Protein AF-A0A1Q7BI39-F1 (afdb_monomer)

Sequence (285 aa):
MNTVPALLAVAFVDAHLGEVDRAREYATAAVEVAERAGVPFAVIEARTILGFAALSEGDAPGAHDHLAAALRHRRELGFHEPVWAHLAWSELDALVELGDLDPAEALARGLRERGQRFGHPYPLATAARGHALVLATRGDLGGARAELDRALTEHDRLGWPFERARTLLTLGVVLRRDKQKRAARETLHQALAIFEDLGARLWAAKVTAELARIGGWPAATGSLTVTERRVARLVADGHTNREVADLLFLSTKTVAAHLTSIYAKVGVRSRTELSRYLSPDDPDT

Foldseek 3Di:
DVVLVVLLVQLQL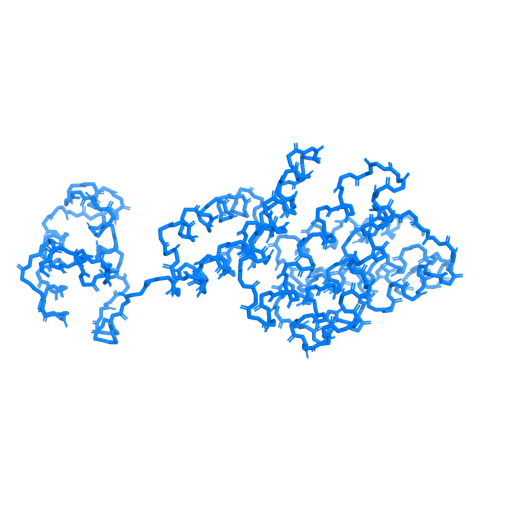CLQLLVLVSNLVSLVVSLVVCVVVVNLLSNLLSLLSQLSSCVLVVNLVRNLVSLVVSVVSCVVVVNLDCVRSVSSLCNLVSCLSVVVLVVSLVSLVSLCVSCVVVVQLSSQLSSLQSVLSSCVSVVNLVSSLVSLVRSLVSCVVVVPLLSNLVSLLSNLLSCLVVLVLVSSLVSLVSSLVSSVVSSRVSSNVSSVVSNPSSDDQDPLCVVPDPLLVLLLVCLLVPDDLVRSCVVVVHDSVVSVVSVVVNCVSRVHDDSVRSNCNGVVDDPPD

Radius of gyration: 22.43 Å; Cα contacts (8 Å, |Δi|>4): 396; chains: 1; bounding box: 48×40×66 Å

Nearest PDB structures (foldseek):
  7t7t-assembly2_B  TM=6.517E-01  e=3.481E-04  Citrus unshiu
  4jhr-assembly1_B  TM=5.404E-01  e=5.328E-04  Mus musculus
  4gyo-assembly2_A  TM=6.630E-01  e=4.475E-03  Bacillus subtilis subsp. subtilis str. 168
  8rsu-assembly1_A  TM=6.967E-01  e=1.048E-02  Bacillus phage phi3T
  3ro3-assembly1_A  TM=5.887E-01  e=2.911E-02  Mus musculus

Secondary structure (DSSP, 8-state):
-THHHHHHHHHHHHHHHT-HHHHHHHHHHHHHHHHHTT-HHHHHHHHHHHHHHHHHHT-HHHHHHHHHHHHHHHHHTT---SSTTGGGGGHHHHHHHHT-HHHHHHHHHHHHHHHHHHT-HHHHHHHHHHHHHHHHHTT-HHHHHHHHHHHHHHHTTTT-HHHHHHHHHHHHHHHHHTT-HHHHHHHHHHHHHHHHHTT-HHHHHHHHHHHHHHS---GGGGGS-HHHHHHHHHHHTT--HHHHHHHHT--HHHHHHHHHHHHHHHT--SHHHHHHHHS------

pLDDT: mean 89.93, std 12.2, range [34.5, 98.81]

Structure (mmCIF, N/CA/C/O backbone):
data_AF-A0A1Q7BI39-F1
#
_entry.id   AF-A0A1Q7BI39-F1
#
loop_
_atom_site.group_PDB
_atom_site.id
_atom_site.type_symbol
_atom_site.label_atom_id
_atom_site.label_alt_id
_atom_site.label_comp_id
_atom_site.label_asym_id
_atom_site.label_entity_id
_atom_site.label_seq_id
_atom_site.pdbx_PDB_ins_code
_atom_site.Cartn_x
_atom_site.Cartn_y
_atom_site.Cartn_z
_atom_site.occupancy
_atom_site.B_iso_or_equiv
_atom_site.auth_seq_id
_atom_site.auth_comp_id
_atom_site.auth_asym_id
_atom_site.auth_atom_id
_atom_site.pdbx_PDB_model_num
ATOM 1 N N . MET A 1 1 ? 21.974 -14.486 -21.131 1.00 56.53 1 MET A N 1
ATOM 2 C CA . MET A 1 1 ? 20.565 -14.130 -21.415 1.00 56.53 1 MET A CA 1
ATOM 3 C C . MET A 1 1 ? 19.585 -14.923 -20.540 1.00 56.53 1 MET A C 1
ATOM 5 O O . MET A 1 1 ? 18.722 -14.294 -19.949 1.00 56.53 1 MET A O 1
ATOM 9 N N . ASN A 1 2 ? 19.768 -16.241 -20.337 1.00 61.56 2 ASN A N 1
ATOM 10 C CA . ASN A 1 2 ? 18.886 -17.074 -19.484 1.00 61.56 2 ASN A CA 1
ATOM 11 C C . ASN A 1 2 ? 18.846 -16.719 -17.981 1.00 61.56 2 ASN A C 1
ATOM 13 O O . ASN A 1 2 ? 17.992 -17.230 -17.266 1.00 61.56 2 ASN A O 1
ATOM 17 N N . THR A 1 3 ? 19.740 -15.862 -17.486 1.00 86.06 3 THR A N 1
ATOM 18 C CA . THR A 1 3 ? 19.834 -15.523 -16.057 1.00 86.06 3 THR A CA 1
ATOM 19 C C . THR A 1 3 ? 18.862 -14.423 -15.622 1.00 86.06 3 THR A C 1
ATOM 21 O O . THR A 1 3 ? 18.419 -14.432 -14.482 1.00 86.06 3 THR A O 1
ATOM 24 N N . VAL A 1 4 ? 18.495 -13.492 -16.513 1.00 89.94 4 VAL A N 1
ATOM 25 C CA . VAL A 1 4 ? 17.669 -12.319 -16.153 1.00 89.94 4 VAL A CA 1
ATOM 26 C C . VAL A 1 4 ? 16.267 -12.708 -15.671 1.00 89.94 4 VAL A C 1
ATOM 28 O O . VAL A 1 4 ? 15.873 -12.222 -14.614 1.00 89.94 4 VAL A O 1
ATOM 31 N N . PRO A 1 5 ? 15.524 -13.610 -16.345 1.00 91.69 5 PRO A N 1
ATOM 32 C CA . PRO A 1 5 ? 14.212 -14.028 -15.851 1.00 91.69 5 PRO A CA 1
ATOM 33 C C . PRO A 1 5 ? 14.273 -14.685 -14.467 1.00 91.69 5 PRO A C 1
ATOM 35 O O . PRO A 1 5 ? 13.392 -14.457 -13.646 1.00 91.69 5 PRO A O 1
ATOM 38 N N . ALA A 1 6 ? 15.328 -15.459 -14.189 1.00 93.38 6 ALA A N 1
ATOM 39 C CA . ALA A 1 6 ? 15.519 -16.090 -12.885 1.00 93.38 6 ALA A CA 1
ATOM 40 C C . ALA A 1 6 ? 15.795 -15.049 -11.790 1.00 93.38 6 ALA A C 1
ATOM 42 O O . ALA A 1 6 ? 15.178 -15.108 -10.730 1.00 93.38 6 ALA A O 1
ATOM 43 N N . LEU A 1 7 ? 16.659 -14.065 -12.066 1.00 95.19 7 LEU A N 1
ATOM 44 C CA . LEU A 1 7 ? 16.930 -12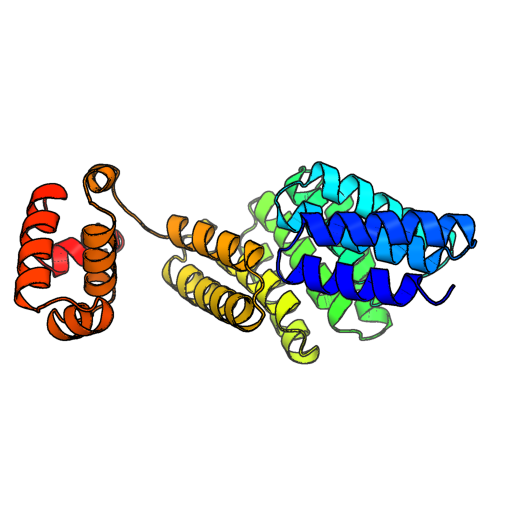.960 -11.141 1.00 95.19 7 LEU A CA 1
ATOM 45 C C . LEU A 1 7 ? 15.657 -12.164 -10.830 1.00 95.19 7 LEU A C 1
ATOM 47 O O . LEU A 1 7 ? 15.366 -11.915 -9.665 1.00 95.19 7 LEU A O 1
ATOM 51 N N . LEU A 1 8 ? 14.875 -11.817 -11.858 1.00 95.50 8 LEU A N 1
ATOM 52 C CA . LEU A 1 8 ? 13.618 -11.082 -11.696 1.00 95.50 8 LEU A CA 1
ATOM 53 C C . LEU A 1 8 ? 12.591 -11.870 -10.877 1.00 95.50 8 LEU A C 1
ATOM 55 O O . LEU A 1 8 ? 11.972 -11.302 -9.984 1.00 95.50 8 LEU A O 1
ATOM 59 N N . ALA A 1 9 ? 12.426 -13.168 -11.144 1.00 95.62 9 ALA A N 1
ATOM 60 C CA . ALA A 1 9 ? 11.480 -14.006 -10.412 1.00 95.62 9 ALA A CA 1
ATOM 61 C C . ALA A 1 9 ? 11.844 -14.122 -8.923 1.00 95.62 9 ALA A C 1
ATOM 63 O O . ALA A 1 9 ? 10.976 -13.963 -8.066 1.00 95.62 9 ALA A O 1
ATOM 64 N N . VAL A 1 10 ? 13.125 -14.354 -8.610 1.00 96.50 10 VAL A N 1
ATOM 65 C CA . VAL A 1 10 ? 13.603 -14.426 -7.221 1.00 96.50 10 VAL A CA 1
ATOM 66 C C . VAL A 1 10 ? 13.439 -13.075 -6.533 1.00 96.50 10 VAL A C 1
ATOM 68 O O . VAL A 1 10 ? 12.863 -13.017 -5.452 1.00 96.50 10 VAL A O 1
ATOM 71 N N . ALA A 1 11 ? 13.859 -11.985 -7.182 1.00 97.69 11 ALA A N 1
ATOM 72 C CA . ALA A 1 11 ? 13.737 -10.644 -6.624 1.00 97.69 11 ALA A CA 1
ATOM 73 C C . ALA A 1 11 ? 12.276 -10.253 -6.359 1.00 97.69 11 ALA A C 1
ATOM 75 O O . ALA A 1 11 ? 11.970 -9.662 -5.327 1.00 97.69 11 ALA A O 1
ATOM 76 N N . PHE A 1 12 ? 11.365 -10.613 -7.268 1.00 96.94 12 PHE A N 1
ATOM 77 C CA . PHE A 1 12 ? 9.934 -10.370 -7.117 1.00 96.94 12 PHE A CA 1
ATOM 78 C C . PHE A 1 12 ? 9.368 -11.082 -5.883 1.00 96.94 12 PHE A C 1
ATOM 80 O O . PHE A 1 12 ? 8.671 -10.458 -5.082 1.00 96.94 12 PHE A O 1
ATOM 87 N N . VAL A 1 13 ? 9.678 -12.371 -5.713 1.00 97.38 13 VAL A N 1
ATOM 88 C CA . VAL A 1 13 ? 9.215 -13.158 -4.560 1.00 97.38 13 VAL A CA 1
ATOM 89 C C . VAL A 1 13 ? 9.835 -12.637 -3.265 1.00 97.38 13 VAL A C 1
ATOM 91 O O . VAL A 1 13 ? 9.102 -12.369 -2.315 1.00 97.38 13 VAL A O 1
ATOM 94 N N . ASP A 1 14 ? 11.153 -12.421 -3.240 1.00 98.19 14 ASP A N 1
ATOM 95 C CA . ASP A 1 14 ? 11.870 -11.905 -2.070 1.00 98.19 14 ASP A CA 1
ATOM 96 C C . ASP A 1 14 ? 11.310 -10.532 -1.642 1.00 98.19 14 ASP A C 1
ATOM 98 O O . ASP A 1 14 ? 11.084 -10.307 -0.453 1.00 98.19 14 ASP A O 1
ATOM 102 N N . ALA A 1 15 ? 10.972 -9.645 -2.589 1.00 97.75 15 ALA A N 1
ATOM 103 C CA . ALA A 1 15 ? 10.370 -8.347 -2.279 1.00 97.75 15 ALA A CA 1
ATOM 104 C C . ALA A 1 15 ? 8.992 -8.477 -1.605 1.00 97.75 15 ALA A C 1
ATOM 106 O O . ALA A 1 15 ? 8.698 -7.742 -0.662 1.00 97.75 15 ALA A O 1
ATOM 107 N N . HIS A 1 16 ? 8.154 -9.423 -2.046 1.00 97.50 16 HIS A N 1
ATOM 108 C CA . HIS A 1 16 ? 6.837 -9.663 -1.441 1.00 97.50 16 HIS A CA 1
ATOM 109 C C . HIS A 1 16 ? 6.937 -10.336 -0.071 1.00 97.50 16 HIS A C 1
ATOM 111 O O . HIS A 1 16 ? 6.199 -9.961 0.838 1.00 97.50 16 HIS A O 1
ATOM 117 N N . LEU A 1 17 ? 7.868 -11.281 0.097 1.00 97.56 17 LEU A N 1
ATOM 118 C CA . LEU A 1 17 ? 8.142 -11.943 1.378 1.00 97.56 17 LEU A CA 1
ATOM 119 C C . LEU A 1 17 ? 8.838 -11.020 2.386 1.00 97.56 17 LEU A C 1
ATOM 121 O O . LEU A 1 17 ? 8.885 -11.327 3.573 1.00 97.56 17 LEU A O 1
ATOM 125 N N . GLY A 1 18 ? 9.347 -9.872 1.932 1.00 95.88 18 GLY A N 1
ATOM 126 C CA . GLY A 1 18 ? 10.036 -8.884 2.752 1.00 95.88 18 GLY A CA 1
ATOM 127 C C . GLY A 1 18 ? 11.535 -9.128 2.914 1.00 95.88 18 GLY A C 1
ATOM 128 O O . GLY A 1 18 ? 12.156 -8.443 3.721 1.00 95.88 18 GLY A O 1
ATOM 129 N N . GLU A 1 19 ? 12.131 -10.048 2.153 1.00 97.69 19 GLU A N 1
ATOM 130 C CA . GLU A 1 19 ? 13.579 -10.290 2.071 1.00 97.69 19 GLU A CA 1
ATOM 131 C C . GLU A 1 19 ? 14.277 -9.205 1.231 1.00 97.69 19 GLU A C 1
ATOM 133 O O . GLU A 1 19 ? 14.879 -9.473 0.191 1.00 97.69 19 GLU A O 1
ATOM 138 N N . VAL A 1 20 ? 14.156 -7.948 1.667 1.00 96.50 20 VAL A N 1
ATOM 139 C CA . VAL A 1 20 ? 14.457 -6.766 0.844 1.00 96.50 20 VAL A CA 1
ATOM 140 C C . VAL A 1 20 ? 15.925 -6.667 0.436 1.00 96.50 20 VAL A C 1
ATOM 142 O O . VAL A 1 20 ? 16.197 -6.307 -0.707 1.00 96.50 20 VAL A O 1
ATOM 145 N N . ASP A 1 21 ? 16.867 -7.064 1.294 1.00 97.38 21 ASP A N 1
ATOM 146 C CA . ASP A 1 21 ? 18.292 -7.087 0.936 1.00 97.38 21 ASP A CA 1
ATOM 147 C C . ASP A 1 21 ? 18.558 -8.014 -0.260 1.00 97.38 21 ASP A C 1
ATOM 149 O O . ASP A 1 21 ? 19.200 -7.615 -1.234 1.00 97.38 21 ASP A O 1
ATOM 153 N N . ARG A 1 22 ? 17.987 -9.226 -0.237 1.00 97.81 22 ARG A N 1
ATOM 154 C CA . ARG A 1 22 ? 18.100 -10.192 -1.340 1.00 97.81 22 ARG A CA 1
ATOM 155 C C . ARG A 1 22 ? 17.349 -9.724 -2.581 1.00 97.81 22 ARG A C 1
ATOM 157 O O . ARG A 1 22 ? 17.870 -9.826 -3.691 1.00 97.81 22 ARG A O 1
ATOM 164 N N . ALA A 1 23 ? 16.152 -9.161 -2.409 1.00 97.81 23 ALA A N 1
ATOM 165 C CA . ALA A 1 23 ? 15.397 -8.581 -3.514 1.00 97.81 23 ALA A CA 1
ATOM 166 C C . ALA A 1 23 ? 16.197 -7.476 -4.220 1.00 97.81 23 ALA A C 1
ATOM 168 O O . ALA A 1 23 ? 16.260 -7.442 -5.450 1.00 97.81 23 ALA A O 1
ATOM 169 N N . ARG A 1 24 ? 16.855 -6.607 -3.443 1.00 97.94 24 ARG A N 1
ATOM 170 C CA . ARG A 1 24 ? 17.696 -5.517 -3.941 1.00 97.94 24 ARG A CA 1
ATOM 171 C C . ARG A 1 24 ? 18.937 -6.039 -4.648 1.00 97.94 24 ARG A C 1
ATOM 173 O O . ARG A 1 24 ? 19.242 -5.554 -5.735 1.00 97.94 24 ARG A O 1
ATOM 180 N N . GLU A 1 25 ? 19.614 -7.033 -4.079 1.00 97.81 25 GLU A N 1
ATOM 181 C CA . GLU A 1 25 ? 20.764 -7.694 -4.701 1.00 97.81 25 GLU A CA 1
ATOM 182 C C . GLU A 1 25 ? 20.398 -8.248 -6.087 1.00 97.81 25 GLU A C 1
ATOM 184 O O . GLU A 1 25 ? 20.994 -7.865 -7.098 1.00 97.81 25 GLU A O 1
ATOM 189 N N . TYR A 1 26 ? 19.364 -9.091 -6.163 1.00 98.06 26 TYR A N 1
ATOM 190 C CA . TYR A 1 26 ? 18.988 -9.748 -7.414 1.00 98.06 26 TYR A CA 1
ATOM 191 C C . TYR A 1 26 ? 18.381 -8.792 -8.442 1.00 98.06 26 TYR A C 1
ATOM 193 O O . TYR A 1 26 ? 18.678 -8.923 -9.633 1.00 98.06 26 TYR A O 1
ATOM 201 N N . ALA A 1 27 ? 17.573 -7.815 -8.023 1.00 97.56 27 ALA A N 1
ATOM 202 C CA . ALA A 1 27 ? 17.034 -6.817 -8.942 1.00 97.56 27 ALA A CA 1
ATOM 203 C C . ALA A 1 27 ? 18.135 -5.886 -9.479 1.00 97.56 27 ALA A C 1
ATOM 205 O O . ALA A 1 27 ? 18.139 -5.584 -10.671 1.00 97.56 27 ALA A O 1
ATOM 206 N N . THR A 1 28 ? 19.117 -5.497 -8.658 1.00 97.69 28 THR A N 1
ATOM 207 C CA . THR A 1 28 ? 20.276 -4.707 -9.118 1.00 97.69 28 THR A CA 1
ATOM 208 C C . THR A 1 28 ? 21.096 -5.493 -10.139 1.00 97.69 28 THR A C 1
ATOM 210 O O . THR A 1 28 ? 21.363 -4.995 -11.233 1.00 97.69 28 THR A O 1
ATOM 213 N N . ALA A 1 29 ? 21.393 -6.765 -9.854 1.00 97.00 29 ALA A N 1
ATOM 214 C CA . ALA A 1 29 ? 22.057 -7.644 -10.814 1.00 97.00 29 ALA A CA 1
ATOM 215 C C . ALA A 1 29 ? 21.245 -7.801 -12.117 1.00 97.00 29 ALA A C 1
ATOM 217 O O . ALA A 1 29 ? 21.812 -7.829 -13.213 1.00 97.00 29 ALA A O 1
ATOM 218 N N . ALA A 1 30 ? 19.910 -7.871 -12.027 1.00 96.62 30 ALA A N 1
ATOM 219 C CA . ALA A 1 30 ? 19.038 -7.926 -13.197 1.00 96.62 30 ALA A CA 1
ATOM 220 C C . ALA A 1 30 ? 19.121 -6.645 -14.044 1.00 96.62 30 ALA A C 1
ATOM 222 O O . ALA A 1 30 ? 19.201 -6.764 -15.268 1.00 96.62 30 ALA A O 1
ATOM 223 N N . VAL A 1 31 ? 19.169 -5.454 -13.425 1.00 96.00 31 VAL A N 1
ATOM 224 C CA . VAL A 1 31 ? 19.395 -4.175 -14.128 1.00 96.00 31 VAL A CA 1
ATOM 225 C C . VAL A 1 31 ? 20.709 -4.226 -14.909 1.00 96.00 31 VAL A C 1
ATOM 227 O O . VAL A 1 31 ? 20.695 -4.047 -16.125 1.00 96.00 31 VAL A O 1
ATOM 230 N N . GLU A 1 32 ? 21.826 -4.556 -14.256 1.00 95.25 32 GLU A N 1
ATOM 231 C CA . GLU A 1 32 ? 23.156 -4.557 -14.886 1.00 95.25 32 GLU A CA 1
ATOM 232 C C . GLU A 1 32 ? 23.270 -5.532 -16.067 1.00 95.25 32 GLU A C 1
ATOM 234 O O . GLU A 1 32 ? 23.937 -5.263 -17.075 1.00 95.25 32 GLU A O 1
ATOM 239 N N . VAL A 1 33 ? 22.663 -6.716 -15.951 1.00 95.56 33 VAL A N 1
ATOM 240 C CA . VAL A 1 33 ? 22.665 -7.706 -17.036 1.00 95.56 33 VAL A CA 1
ATOM 241 C C . VAL A 1 33 ? 21.730 -7.270 -18.166 1.00 95.56 33 VAL A C 1
ATOM 243 O O . VAL A 1 33 ? 22.088 -7.425 -19.335 1.00 95.56 33 VAL A O 1
ATOM 246 N N . ALA A 1 34 ? 20.556 -6.721 -17.844 1.00 94.31 34 ALA A N 1
ATOM 247 C CA . ALA A 1 34 ? 19.580 -6.267 -18.829 1.00 94.31 34 ALA A CA 1
ATOM 248 C C . ALA A 1 34 ? 20.065 -5.046 -19.624 1.00 94.31 34 ALA A C 1
ATOM 250 O O . ALA A 1 34 ? 19.883 -5.017 -20.841 1.00 94.31 34 ALA A O 1
ATOM 251 N N . GLU A 1 35 ? 20.726 -4.084 -18.975 1.00 94.31 35 GLU A N 1
ATOM 252 C CA . GLU A 1 35 ? 21.316 -2.909 -19.630 1.00 94.31 35 GLU A CA 1
ATOM 253 C C . GLU A 1 35 ? 22.412 -3.324 -20.618 1.00 94.31 35 GLU A C 1
ATOM 255 O O . GLU A 1 35 ? 22.355 -2.953 -21.791 1.00 94.31 35 GLU A O 1
ATOM 260 N N . ARG A 1 36 ? 23.349 -4.190 -20.200 1.00 94.31 36 ARG A N 1
ATOM 261 C CA . ARG A 1 36 ? 24.396 -4.725 -21.094 1.00 94.31 36 ARG A CA 1
ATOM 262 C C . ARG A 1 36 ? 23.835 -5.522 -22.268 1.00 94.31 36 ARG A C 1
ATOM 264 O O . ARG A 1 36 ? 24.429 -5.531 -23.342 1.00 94.31 36 ARG A O 1
ATOM 271 N N . ALA A 1 37 ? 22.719 -6.214 -22.058 1.00 93.25 37 ALA A N 1
ATOM 272 C CA . ALA A 1 37 ? 22.063 -7.012 -23.085 1.00 93.25 37 ALA A CA 1
ATOM 273 C C . ALA A 1 37 ? 21.100 -6.203 -23.974 1.00 93.25 37 ALA A C 1
ATOM 275 O O . ALA A 1 37 ? 20.555 -6.769 -24.919 1.00 93.25 37 ALA A O 1
ATOM 276 N N . GLY A 1 38 ? 20.862 -4.918 -23.682 1.00 92.69 38 GLY A N 1
ATOM 277 C CA . GLY A 1 38 ? 19.907 -4.092 -24.422 1.00 92.69 38 GLY A CA 1
ATOM 278 C C . GLY A 1 38 ? 18.459 -4.576 -24.296 1.00 92.69 38 GLY A C 1
ATOM 279 O O . GLY A 1 38 ? 17.707 -4.511 -25.266 1.00 92.69 38 GLY A O 1
ATOM 280 N N . VAL A 1 39 ? 18.064 -5.090 -23.124 1.00 91.62 39 VAL A N 1
ATOM 281 C CA . VAL A 1 39 ? 16.712 -5.614 -22.854 1.00 91.62 39 VAL A CA 1
ATOM 282 C C . VAL A 1 39 ? 15.948 -4.627 -21.957 1.00 91.62 39 VAL A C 1
ATOM 284 O O . VAL A 1 39 ? 15.853 -4.836 -20.745 1.00 91.62 39 VAL A O 1
ATOM 287 N N . PRO A 1 40 ? 15.383 -3.538 -22.512 1.00 90.19 40 PRO A N 1
ATOM 288 C CA . PRO A 1 40 ? 14.820 -2.442 -21.717 1.00 90.19 40 PRO A CA 1
ATOM 289 C C . PRO A 1 40 ? 13.620 -2.866 -20.859 1.00 90.19 40 PRO A C 1
ATOM 291 O O . PRO A 1 40 ? 13.400 -2.321 -19.780 1.00 90.19 40 PRO A O 1
ATOM 294 N N . PHE A 1 41 ? 12.884 -3.887 -21.300 1.00 88.31 41 PHE A N 1
ATOM 295 C CA . PHE A 1 41 ? 11.806 -4.515 -20.538 1.00 88.31 41 PHE A CA 1
ATOM 296 C C . PHE A 1 41 ? 12.274 -4.985 -19.155 1.00 88.31 41 PHE A C 1
ATOM 298 O O . PHE A 1 41 ? 11.642 -4.694 -18.144 1.00 88.31 41 PHE A O 1
ATOM 305 N N . ALA A 1 42 ? 13.406 -5.688 -19.107 1.00 92.00 42 ALA A N 1
ATOM 306 C CA . ALA A 1 42 ? 13.906 -6.263 -17.868 1.00 92.00 42 ALA A CA 1
ATOM 307 C C . ALA A 1 42 ? 14.474 -5.191 -16.931 1.00 92.00 42 ALA A C 1
ATOM 309 O O . ALA A 1 42 ? 14.399 -5.349 -15.717 1.00 92.00 42 ALA A O 1
ATOM 310 N N . VAL A 1 43 ? 14.975 -4.080 -17.484 1.00 94.12 43 VAL A N 1
ATOM 311 C CA . VAL A 1 43 ? 15.389 -2.908 -16.699 1.00 94.12 43 VAL A CA 1
ATOM 312 C C . VAL A 1 43 ? 14.190 -2.276 -15.995 1.00 94.12 43 VAL A C 1
ATOM 314 O O . VAL A 1 43 ? 14.271 -1.969 -14.809 1.00 94.12 43 VAL A O 1
ATOM 317 N N . ILE A 1 44 ? 13.073 -2.097 -16.708 1.00 94.38 44 ILE A N 1
ATOM 318 C CA . ILE A 1 44 ? 11.835 -1.565 -16.124 1.00 94.38 44 ILE A CA 1
ATOM 319 C C . ILE A 1 44 ? 11.352 -2.495 -15.012 1.00 94.38 44 ILE A C 1
ATOM 321 O O . ILE A 1 44 ? 11.188 -2.030 -13.890 1.00 94.38 44 ILE A O 1
ATOM 325 N N . GLU A 1 45 ? 11.200 -3.794 -15.288 1.00 94.44 45 GLU A N 1
ATOM 326 C CA . GLU A 1 45 ? 10.724 -4.768 -14.296 1.00 94.44 45 GLU A CA 1
ATOM 327 C C . GLU A 1 45 ? 11.613 -4.765 -13.039 1.00 94.44 45 GLU A C 1
ATOM 329 O O . GLU A 1 45 ? 11.118 -4.595 -11.924 1.00 94.44 45 GLU A O 1
ATOM 334 N N . ALA A 1 46 ? 12.937 -4.836 -13.208 1.00 96.00 46 ALA A N 1
ATOM 335 C CA . ALA A 1 46 ? 13.881 -4.811 -12.093 1.00 96.00 46 ALA A CA 1
ATOM 336 C C . ALA A 1 46 ? 13.778 -3.521 -11.262 1.00 96.00 46 ALA A C 1
ATOM 338 O O . ALA A 1 46 ? 13.746 -3.579 -10.033 1.00 96.00 46 ALA A O 1
ATOM 339 N N . ARG A 1 47 ? 13.662 -2.354 -11.911 1.00 96.69 47 ARG A N 1
ATOM 340 C CA . ARG A 1 47 ? 13.461 -1.079 -11.205 1.00 96.69 47 ARG A CA 1
ATOM 341 C C . ARG A 1 47 ? 12.128 -1.035 -10.466 1.00 96.69 47 ARG A C 1
ATOM 343 O O . ARG A 1 47 ? 12.081 -0.515 -9.358 1.00 96.69 47 ARG A O 1
ATOM 350 N N . THR A 1 48 ? 11.059 -1.614 -11.012 1.00 97.50 48 THR A N 1
ATOM 351 C CA . THR A 1 48 ? 9.787 -1.679 -10.273 1.00 97.50 48 THR A CA 1
ATOM 352 C C . THR A 1 48 ? 9.871 -2.551 -9.026 1.00 97.50 48 THR A C 1
ATOM 354 O O . THR A 1 48 ? 9.291 -2.190 -8.005 1.00 97.50 48 THR A O 1
ATOM 357 N N . ILE A 1 49 ? 10.642 -3.643 -9.070 1.00 98.06 49 ILE A N 1
ATOM 358 C CA . ILE A 1 49 ? 10.899 -4.491 -7.901 1.00 98.06 49 ILE A CA 1
ATOM 359 C C . ILE A 1 49 ? 11.716 -3.724 -6.854 1.00 98.06 49 ILE A C 1
ATOM 361 O O . ILE A 1 49 ? 11.338 -3.728 -5.685 1.00 98.06 49 ILE A O 1
ATOM 365 N N . LEU A 1 50 ? 12.778 -3.016 -7.262 1.00 98.38 50 LEU A N 1
ATOM 366 C CA . LEU A 1 50 ? 13.579 -2.173 -6.360 1.00 98.38 50 LEU A CA 1
ATOM 367 C C . LEU A 1 50 ? 12.719 -1.116 -5.661 1.00 98.38 50 LEU A C 1
ATOM 369 O O . LEU A 1 50 ? 12.767 -0.983 -4.440 1.00 98.38 50 LEU A O 1
ATOM 373 N N . GLY A 1 51 ? 11.889 -0.409 -6.426 1.00 98.25 51 GLY A N 1
ATOM 374 C CA . GLY A 1 51 ? 11.021 0.624 -5.881 1.00 98.25 51 GLY A CA 1
ATOM 375 C C . GLY A 1 51 ? 9.927 0.084 -4.960 1.00 98.25 51 GLY A C 1
ATOM 376 O O . GLY A 1 51 ? 9.643 0.669 -3.917 1.00 98.25 51 GLY A O 1
ATOM 377 N N . PHE A 1 52 ? 9.346 -1.072 -5.286 1.00 98.25 52 PHE A N 1
ATOM 378 C CA . PHE A 1 52 ? 8.399 -1.749 -4.402 1.00 98.25 52 PHE A CA 1
ATOM 379 C C . PHE A 1 52 ? 9.056 -2.252 -3.107 1.00 98.25 52 PHE A C 1
ATOM 381 O O . PHE A 1 52 ? 8.444 -2.182 -2.038 1.00 98.25 52 PHE A O 1
ATOM 388 N N . ALA A 1 53 ? 10.299 -2.730 -3.179 1.00 98.12 53 ALA A N 1
ATOM 389 C CA . ALA A 1 53 ? 11.050 -3.156 -2.007 1.00 98.12 53 ALA A CA 1
ATOM 390 C C . ALA A 1 53 ? 11.360 -1.964 -1.080 1.00 98.12 53 ALA A C 1
ATOM 392 O O . ALA A 1 53 ? 11.068 -2.042 0.112 1.00 98.12 53 ALA A O 1
ATOM 393 N N . ALA A 1 54 ? 11.811 -0.831 -1.634 1.00 98.00 54 ALA A N 1
ATOM 394 C CA . ALA A 1 54 ? 12.006 0.417 -0.886 1.00 98.00 54 ALA A CA 1
ATOM 395 C C . ALA A 1 54 ? 10.704 0.898 -0.215 1.00 98.00 54 ALA A C 1
ATOM 397 O O . ALA A 1 54 ? 10.666 1.137 0.995 1.00 98.00 54 ALA A O 1
ATOM 398 N N . LEU A 1 55 ? 9.585 0.910 -0.953 1.00 97.31 55 LEU A N 1
ATOM 399 C CA . LEU A 1 55 ? 8.276 1.248 -0.385 1.00 97.31 55 LEU A CA 1
ATOM 400 C C . LEU A 1 55 ? 7.878 0.285 0.745 1.00 97.31 55 LEU A C 1
ATOM 402 O O . LEU A 1 55 ? 7.281 0.690 1.745 1.00 97.31 55 LEU A O 1
ATOM 406 N N . SER A 1 56 ? 8.192 -1.005 0.611 1.00 96.75 56 SER A N 1
ATOM 407 C CA . SER A 1 56 ? 7.892 -2.019 1.627 1.00 96.75 56 SER A CA 1
ATOM 408 C C . SER A 1 56 ? 8.635 -1.763 2.945 1.00 96.75 56 SER A C 1
ATOM 410 O O . SER A 1 56 ? 8.057 -2.016 4.002 1.00 96.75 56 SER A O 1
ATOM 412 N N . GLU A 1 57 ? 9.835 -1.179 2.902 1.00 95.31 57 GLU A N 1
ATOM 413 C CA . GLU A 1 57 ? 10.615 -0.753 4.079 1.00 95.31 57 GLU A CA 1
ATOM 414 C C . GLU A 1 57 ? 10.201 0.617 4.644 1.00 95.31 57 GLU A C 1
ATOM 416 O O . GLU A 1 57 ? 10.587 0.958 5.761 1.00 95.31 57 GLU A O 1
ATOM 421 N N . GLY A 1 58 ? 9.380 1.381 3.916 1.00 94.44 58 GLY A N 1
ATOM 422 C CA . GLY A 1 58 ? 9.014 2.755 4.281 1.00 94.44 58 GLY A CA 1
ATOM 423 C C . GLY A 1 58 ? 9.999 3.812 3.771 1.00 94.44 58 GLY A C 1
ATOM 424 O O . GLY A 1 58 ? 10.037 4.918 4.299 1.00 94.44 58 GLY A O 1
ATOM 425 N N . ASP A 1 59 ? 10.803 3.480 2.758 1.00 96.75 59 ASP A N 1
ATOM 426 C CA . ASP A 1 59 ? 11.670 4.421 2.050 1.00 96.75 59 ASP A CA 1
ATOM 427 C C . ASP A 1 59 ? 10.940 4.989 0.821 1.00 96.75 59 ASP A C 1
ATOM 429 O O . ASP A 1 59 ? 11.104 4.518 -0.307 1.00 96.75 59 ASP A O 1
ATOM 433 N N . ALA A 1 60 ? 10.078 5.985 1.048 1.00 96.75 60 ALA A N 1
ATOM 434 C CA . ALA A 1 60 ? 9.347 6.655 -0.028 1.00 96.75 60 ALA A CA 1
ATOM 435 C C . ALA A 1 60 ? 10.256 7.390 -1.039 1.00 96.75 60 ALA A C 1
ATOM 437 O O . ALA A 1 60 ? 9.987 7.269 -2.238 1.00 96.75 60 ALA A O 1
ATOM 438 N N . PRO A 1 61 ? 11.336 8.095 -0.630 1.00 97.88 61 PRO A N 1
ATOM 439 C CA . PRO A 1 61 ? 12.295 8.665 -1.577 1.00 97.88 61 PRO A CA 1
ATOM 440 C C . PRO A 1 61 ? 12.929 7.613 -2.497 1.00 97.88 61 PRO A C 1
ATOM 442 O O . PRO A 1 61 ? 12.871 7.758 -3.718 1.00 97.88 61 PRO A O 1
ATOM 445 N N . GLY A 1 62 ? 13.460 6.517 -1.939 1.00 97.38 62 GLY A N 1
ATOM 446 C CA . GLY A 1 62 ? 14.057 5.443 -2.738 1.00 97.38 62 GLY A CA 1
ATOM 447 C C . GLY A 1 62 ? 13.039 4.730 -3.633 1.00 97.38 62 GLY A C 1
ATOM 448 O O . GLY A 1 62 ? 13.346 4.363 -4.771 1.00 97.38 62 GLY A O 1
ATOM 449 N N . ALA A 1 63 ? 11.794 4.584 -3.164 1.00 98.19 63 ALA A N 1
ATOM 450 C CA . ALA A 1 63 ? 10.703 4.076 -3.987 1.00 98.19 63 ALA A CA 1
ATOM 451 C C . ALA A 1 63 ? 10.455 4.972 -5.209 1.00 98.19 63 ALA A C 1
ATOM 453 O O . ALA A 1 63 ? 10.429 4.470 -6.336 1.00 98.19 63 ALA A O 1
ATOM 454 N N . HIS A 1 64 ? 10.329 6.285 -4.996 1.00 98.12 64 HIS A N 1
ATOM 455 C CA . HIS A 1 64 ? 10.101 7.261 -6.060 1.00 98.12 64 HIS A CA 1
ATOM 456 C C . HIS A 1 64 ? 11.225 7.254 -7.103 1.00 98.12 64 HIS A C 1
ATOM 458 O O . HIS A 1 64 ? 10.949 7.172 -8.302 1.00 98.12 64 HIS A O 1
ATOM 464 N N . ASP A 1 65 ? 12.489 7.245 -6.671 1.00 97.62 65 ASP A N 1
ATOM 465 C CA . ASP A 1 65 ? 13.647 7.237 -7.574 1.00 97.62 65 ASP A CA 1
ATOM 466 C C . ASP A 1 65 ? 13.577 6.088 -8.593 1.00 97.62 65 ASP A C 1
ATOM 468 O O . ASP A 1 65 ? 13.756 6.277 -9.805 1.00 97.62 65 ASP A O 1
ATOM 472 N N . HIS A 1 66 ? 13.257 4.883 -8.118 1.00 97.88 66 HIS A N 1
ATOM 473 C CA . HIS A 1 66 ? 13.163 3.699 -8.962 1.00 97.88 66 HIS A CA 1
ATOM 474 C C . HIS A 1 66 ? 11.877 3.653 -9.802 1.00 97.88 66 HIS A C 1
ATOM 476 O O . HIS A 1 66 ? 11.933 3.351 -11.003 1.00 97.88 66 HIS A O 1
ATOM 482 N N . LEU A 1 67 ? 10.720 3.953 -9.206 1.00 97.56 67 LEU A N 1
ATOM 483 C CA . LEU A 1 67 ? 9.412 3.817 -9.855 1.00 97.56 67 LEU A CA 1
ATOM 484 C C . LEU A 1 67 ? 9.176 4.921 -10.889 1.00 97.56 67 LEU A C 1
ATOM 486 O O . LEU A 1 67 ? 8.748 4.625 -12.011 1.00 97.56 67 LEU A O 1
ATOM 490 N N . ALA A 1 68 ? 9.550 6.166 -10.589 1.00 96.00 68 ALA A N 1
ATOM 491 C CA . ALA A 1 68 ? 9.490 7.263 -11.549 1.00 96.00 68 ALA A CA 1
ATOM 492 C C . ALA A 1 68 ? 10.397 6.994 -12.759 1.00 96.00 68 ALA A C 1
ATOM 494 O O . ALA A 1 68 ? 9.998 7.233 -13.905 1.00 96.00 68 ALA A O 1
ATOM 495 N N . ALA A 1 69 ? 11.598 6.441 -12.542 1.00 94.50 69 ALA A N 1
ATOM 496 C CA . ALA A 1 69 ? 12.483 6.036 -13.631 1.00 94.50 69 ALA A CA 1
ATOM 497 C C . ALA A 1 69 ? 11.867 4.925 -14.499 1.00 94.50 69 ALA A C 1
ATOM 499 O O . ALA A 1 69 ? 11.891 5.036 -15.729 1.00 94.50 69 ALA A O 1
ATOM 500 N N . ALA A 1 70 ? 11.275 3.898 -13.881 1.00 94.25 70 ALA A N 1
ATOM 501 C CA . ALA A 1 70 ? 10.587 2.816 -14.584 1.00 94.25 70 ALA A CA 1
ATOM 502 C C . ALA A 1 70 ? 9.401 3.332 -15.424 1.00 94.25 70 ALA A C 1
ATOM 504 O O . ALA A 1 70 ? 9.279 2.999 -16.605 1.00 94.25 70 ALA A O 1
ATOM 505 N N . LEU A 1 71 ? 8.567 4.213 -14.859 1.00 93.06 71 LEU A N 1
ATOM 506 C CA . LEU A 1 71 ? 7.437 4.830 -15.560 1.00 93.06 71 LEU A CA 1
ATOM 507 C C . LEU A 1 71 ? 7.882 5.728 -16.723 1.00 93.06 71 LEU A C 1
ATOM 509 O O . LEU A 1 71 ? 7.235 5.727 -17.775 1.00 93.06 71 LEU A O 1
ATOM 513 N N . ARG A 1 72 ? 8.990 6.466 -16.565 1.00 92.69 72 ARG A N 1
ATOM 514 C CA . ARG A 1 72 ? 9.585 7.289 -17.631 1.00 92.69 72 ARG A CA 1
ATOM 515 C C . ARG A 1 72 ? 10.030 6.422 -18.810 1.00 92.69 72 ARG A C 1
ATOM 517 O O . ARG A 1 72 ? 9.609 6.682 -19.934 1.00 92.69 72 ARG A O 1
ATOM 524 N N . HIS A 1 73 ? 10.778 5.350 -18.535 1.00 90.38 73 HIS A N 1
ATOM 525 C CA . HIS A 1 73 ? 11.255 4.410 -19.558 1.00 90.38 73 HIS A CA 1
ATOM 526 C C . HIS A 1 73 ? 10.088 3.712 -20.267 1.00 90.38 73 HIS A C 1
ATOM 528 O O . HIS A 1 73 ? 10.064 3.606 -21.491 1.00 90.38 73 HIS A O 1
ATOM 534 N N . ARG A 1 74 ? 9.062 3.290 -19.516 1.00 90.25 74 ARG A N 1
ATOM 535 C CA . ARG A 1 74 ? 7.849 2.685 -20.085 1.00 90.25 74 ARG A CA 1
ATOM 536 C C . ARG A 1 74 ? 7.151 3.625 -21.073 1.00 90.25 74 ARG A C 1
ATOM 538 O O . ARG A 1 74 ? 6.712 3.186 -22.135 1.00 90.25 74 ARG A O 1
ATOM 545 N N . ARG A 1 75 ? 7.072 4.920 -20.740 1.00 88.88 75 ARG A N 1
ATOM 546 C CA . ARG A 1 75 ? 6.495 5.953 -21.612 1.00 88.88 75 ARG A CA 1
ATOM 547 C C . ARG A 1 75 ? 7.329 6.173 -22.874 1.00 88.88 75 ARG A C 1
ATOM 549 O O . ARG A 1 75 ? 6.747 6.277 -23.947 1.00 88.88 75 ARG A O 1
ATOM 556 N N . GLU A 1 76 ? 8.651 6.232 -22.752 1.00 90.12 76 GLU A N 1
ATOM 557 C CA . GLU A 1 76 ? 9.577 6.412 -23.884 1.00 90.12 76 GLU A CA 1
ATOM 558 C C . GLU A 1 76 ? 9.488 5.263 -24.897 1.00 90.12 76 GLU A C 1
ATOM 560 O O . GLU A 1 76 ? 9.570 5.492 -26.100 1.00 90.12 76 GLU A O 1
ATOM 565 N N . LEU A 1 77 ? 9.231 4.043 -24.423 1.00 87.94 77 LEU A N 1
ATOM 566 C CA . LEU A 1 77 ? 9.039 2.859 -25.266 1.00 87.94 77 LEU A CA 1
ATOM 567 C C . LEU A 1 77 ? 7.612 2.713 -25.827 1.00 87.94 77 LEU A C 1
ATOM 569 O O . LEU A 1 77 ? 7.334 1.751 -26.538 1.00 87.94 77 LEU A O 1
ATOM 573 N N . GLY A 1 78 ? 6.688 3.624 -25.501 1.00 85.12 78 GLY A N 1
ATOM 574 C CA . GLY A 1 78 ? 5.300 3.564 -25.973 1.00 85.12 78 GLY A CA 1
ATOM 575 C C . GLY A 1 78 ? 4.461 2.443 -25.347 1.00 85.12 78 GLY A C 1
ATOM 576 O O . GLY A 1 78 ? 3.411 2.081 -25.877 1.00 85.12 78 GLY A O 1
ATOM 577 N N . PHE A 1 79 ? 4.884 1.882 -24.210 1.00 78.50 79 PHE A N 1
ATOM 578 C CA . PHE A 1 79 ? 4.102 0.861 -23.518 1.00 78.50 79 PHE A CA 1
ATOM 579 C C . PHE A 1 79 ? 2.958 1.508 -22.736 1.00 78.50 79 PHE A C 1
ATOM 581 O O . PHE A 1 79 ? 3.157 2.269 -21.786 1.00 78.50 79 PHE A O 1
ATOM 588 N N . HIS A 1 80 ? 1.730 1.191 -23.139 1.00 72.50 80 HIS A N 1
ATOM 589 C CA . HIS A 1 80 ? 0.516 1.756 -22.548 1.00 72.50 80 HIS A CA 1
ATOM 590 C C . HIS A 1 80 ? -0.325 0.739 -21.775 1.00 72.50 80 HIS A C 1
ATOM 592 O O . HIS A 1 80 ? -1.210 1.162 -21.031 1.00 72.50 80 HIS A O 1
ATOM 598 N N . GLU A 1 81 ? -0.036 -0.556 -21.927 1.00 73.50 81 GLU A N 1
ATOM 599 C CA . GLU A 1 81 ? -0.684 -1.632 -21.176 1.00 73.50 81 GLU A CA 1
ATOM 600 C C . GLU A 1 81 ? -0.322 -1.483 -19.679 1.00 73.50 81 GLU A C 1
ATOM 602 O O . GLU A 1 81 ? 0.860 -1.322 -19.355 1.00 73.50 81 GLU A O 1
ATOM 607 N N . PRO A 1 82 ? -1.318 -1.382 -18.781 1.00 68.88 82 PRO A N 1
ATOM 608 C CA . PRO A 1 82 ? -1.088 -1.042 -17.378 1.00 68.88 82 PRO A CA 1
ATOM 609 C C . PRO A 1 82 ? -0.876 -2.235 -16.429 1.00 68.88 82 PRO A C 1
ATOM 611 O O . PRO A 1 82 ? -0.568 -2.009 -15.263 1.00 68.88 82 PRO A O 1
ATOM 614 N N . VAL A 1 83 ? -1.059 -3.476 -16.867 1.00 72.62 83 VAL A N 1
ATOM 615 C CA . VAL A 1 83 ? -0.858 -4.685 -16.046 1.00 72.62 83 VAL A CA 1
ATOM 616 C C . VAL A 1 83 ? 0.595 -5.147 -16.099 1.00 72.62 83 VAL A C 1
ATOM 618 O O . VAL A 1 83 ? 1.112 -5.730 -15.147 1.00 72.62 83 VAL A O 1
ATOM 621 N N . TRP A 1 84 ? 1.286 -4.851 -17.193 1.00 74.12 84 TRP A N 1
ATOM 622 C CA . TRP A 1 84 ? 2.709 -5.078 -17.284 1.00 74.12 84 TRP A CA 1
ATOM 623 C C . TRP A 1 84 ? 3.490 -4.163 -16.328 1.00 74.12 84 TRP A C 1
ATOM 625 O O . TRP A 1 84 ? 3.209 -2.965 -16.235 1.00 74.12 84 TRP A O 1
ATOM 635 N N . ALA A 1 85 ? 4.466 -4.741 -15.616 1.00 74.00 85 ALA A N 1
ATOM 636 C CA . ALA A 1 85 ? 5.225 -4.081 -14.557 1.00 74.00 85 ALA A CA 1
ATOM 637 C C . ALA A 1 85 ? 4.313 -3.417 -13.503 1.00 74.00 85 ALA A C 1
ATOM 639 O O . ALA A 1 85 ? 4.540 -2.282 -13.089 1.00 74.00 85 ALA A O 1
ATOM 640 N N . HIS A 1 86 ? 3.249 -4.116 -13.087 1.00 81.38 86 HIS A N 1
ATOM 641 C CA . HIS A 1 86 ? 2.202 -3.603 -12.194 1.00 81.38 86 HIS A CA 1
ATOM 642 C C . HIS A 1 86 ? 2.735 -2.937 -10.908 1.00 81.38 86 HIS A C 1
ATOM 644 O O . HIS A 1 86 ? 2.177 -1.949 -10.436 1.00 81.38 86 HIS A O 1
ATOM 650 N N . LEU A 1 87 ? 3.870 -3.397 -10.372 1.00 86.81 87 LEU A N 1
ATOM 651 C CA . LEU A 1 87 ? 4.505 -2.771 -9.210 1.00 86.81 87 LEU A CA 1
ATOM 652 C C . LEU A 1 87 ? 4.899 -1.301 -9.443 1.00 86.81 87 LEU A C 1
ATOM 654 O O . LEU A 1 87 ? 4.947 -0.549 -8.470 1.00 86.81 87 LEU A O 1
ATOM 658 N N . ALA A 1 88 ? 5.089 -0.866 -10.699 1.00 87.56 88 ALA A N 1
ATOM 659 C CA . ALA A 1 88 ? 5.355 0.525 -11.081 1.00 87.56 88 ALA A CA 1
ATOM 660 C C . ALA A 1 88 ? 4.329 1.509 -10.508 1.00 87.56 88 ALA A C 1
ATOM 662 O O . ALA A 1 88 ? 4.659 2.655 -10.216 1.00 87.56 88 ALA A O 1
ATOM 663 N N . TRP A 1 89 ? 3.077 1.079 -10.349 1.00 91.19 89 TRP A N 1
ATOM 664 C CA . TRP A 1 89 ? 1.998 1.942 -9.870 1.00 91.19 89 TRP A CA 1
ATOM 665 C C . TRP A 1 89 ? 2.013 2.154 -8.360 1.00 91.19 89 TRP A C 1
ATOM 667 O O . TRP A 1 89 ? 1.272 3.001 -7.868 1.00 91.19 89 TRP A O 1
ATOM 677 N N . SER A 1 90 ? 2.901 1.463 -7.639 1.00 94.50 90 SER A N 1
ATOM 678 C CA . SER A 1 90 ? 3.238 1.792 -6.250 1.00 94.50 90 SER A CA 1
ATOM 679 C C . SER A 1 90 ? 3.864 3.188 -6.118 1.00 94.50 90 SER A C 1
ATOM 681 O O . SER A 1 90 ? 3.960 3.709 -5.013 1.00 94.50 90 SER A O 1
ATOM 683 N N . GLU A 1 91 ? 4.219 3.824 -7.241 1.00 97.25 91 GLU A N 1
ATOM 684 C CA . GLU A 1 91 ? 4.567 5.243 -7.320 1.00 97.25 91 GLU A CA 1
ATOM 685 C C . GLU A 1 91 ? 3.468 6.137 -6.733 1.00 97.25 91 GLU A C 1
ATOM 687 O O . GLU A 1 91 ? 3.764 7.164 -6.136 1.00 97.25 91 GLU A O 1
ATOM 692 N N . LEU A 1 92 ? 2.194 5.747 -6.868 1.00 97.00 92 LEU A N 1
ATOM 693 C CA . LEU A 1 92 ? 1.076 6.475 -6.260 1.00 97.00 92 LEU A CA 1
ATOM 694 C C . LEU A 1 92 ? 1.243 6.588 -4.743 1.00 97.00 92 LEU A C 1
ATOM 696 O O . LEU A 1 92 ? 1.065 7.667 -4.184 1.00 97.00 92 LEU A O 1
ATOM 700 N N . ASP A 1 93 ? 1.585 5.477 -4.094 1.00 96.25 93 ASP A N 1
ATOM 701 C CA . ASP A 1 93 ? 1.815 5.412 -2.656 1.00 96.25 93 ASP A CA 1
ATOM 702 C C . ASP A 1 93 ? 3.027 6.282 -2.269 1.00 96.25 93 ASP A C 1
ATOM 704 O O . ASP A 1 93 ? 2.920 7.092 -1.349 1.00 96.25 93 ASP A O 1
ATOM 708 N N . ALA A 1 94 ? 4.136 6.179 -3.016 1.00 97.56 94 ALA A N 1
ATOM 709 C CA . ALA A 1 94 ? 5.358 6.950 -2.767 1.00 97.56 94 ALA A CA 1
ATOM 710 C C . ALA A 1 94 ? 5.136 8.466 -2.909 1.00 97.56 94 ALA A C 1
ATOM 712 O O . ALA A 1 94 ? 5.492 9.227 -2.012 1.00 97.56 94 ALA A O 1
ATOM 713 N N . LEU A 1 95 ? 4.484 8.912 -3.989 1.00 98.31 95 LEU A N 1
ATOM 714 C CA . LEU A 1 95 ? 4.170 10.327 -4.214 1.00 98.31 95 LEU A CA 1
ATOM 715 C C . LEU A 1 95 ? 3.280 10.896 -3.104 1.00 98.31 95 LEU A C 1
ATOM 717 O O . LEU A 1 95 ? 3.513 12.011 -2.641 1.00 98.31 95 LEU A O 1
ATOM 721 N N . VAL A 1 96 ? 2.273 10.144 -2.641 1.00 97.56 96 VAL A N 1
ATOM 722 C CA . VAL A 1 96 ? 1.430 10.611 -1.531 1.00 97.56 96 VAL A CA 1
ATOM 723 C C . VAL A 1 96 ? 2.219 10.695 -0.225 1.00 97.56 96 VAL A C 1
ATOM 725 O O . VAL A 1 96 ? 2.039 11.663 0.515 1.00 97.56 96 VAL A O 1
ATOM 728 N N . GLU A 1 97 ? 3.094 9.729 0.061 1.00 95.62 97 GLU A N 1
ATOM 729 C CA . GLU A 1 97 ? 3.943 9.744 1.259 1.00 95.62 97 GLU A CA 1
ATOM 730 C C . GLU A 1 97 ? 4.947 10.910 1.251 1.00 95.62 97 GLU A C 1
ATOM 732 O O . GLU A 1 97 ? 5.197 11.511 2.296 1.00 95.62 97 GLU A O 1
ATOM 737 N N . LEU A 1 98 ? 5.437 11.298 0.071 1.00 96.44 98 LEU A N 1
ATOM 738 C CA . LEU A 1 98 ? 6.284 12.480 -0.131 1.00 96.44 98 LEU A CA 1
ATOM 739 C C . LEU A 1 98 ? 5.512 13.812 -0.095 1.00 96.44 98 LEU A C 1
ATOM 741 O O . LEU A 1 98 ? 6.123 14.874 0.002 1.00 96.44 98 LEU A O 1
ATOM 745 N N . GLY A 1 99 ? 4.177 13.778 -0.139 1.00 96.31 99 GLY A N 1
ATOM 746 C CA . GLY A 1 99 ? 3.328 14.973 -0.188 1.00 96.31 99 GLY A CA 1
ATOM 747 C C . GLY A 1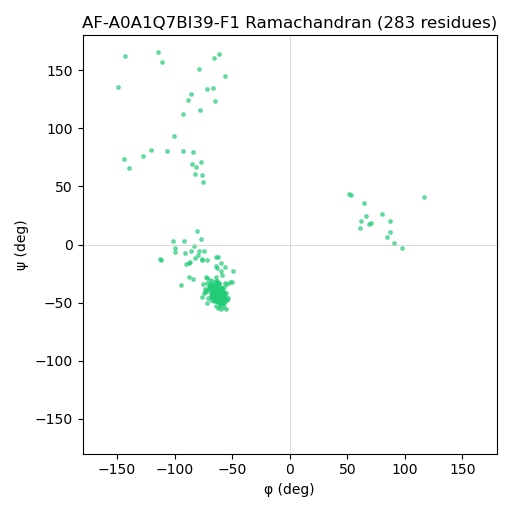 99 ? 3.108 15.545 -1.595 1.00 96.31 99 GLY A C 1
ATOM 748 O O . GLY A 1 99 ? 2.438 16.570 -1.737 1.00 96.31 99 GLY A O 1
ATOM 749 N N . ASP A 1 100 ? 3.581 14.865 -2.638 1.00 97.44 100 ASP A N 1
ATOM 750 C CA . ASP A 1 100 ? 3.434 15.245 -4.046 1.00 97.44 100 ASP A CA 1
ATOM 751 C C . ASP A 1 100 ? 2.059 14.825 -4.598 1.00 97.44 100 ASP A C 1
ATOM 753 O O . ASP A 1 100 ? 1.907 13.962 -5.470 1.00 97.44 100 ASP A O 1
ATOM 757 N N . LEU A 1 101 ? 1.010 15.459 -4.067 1.00 97.75 101 LEU A N 1
ATOM 758 C CA . LEU A 1 101 ? -0.378 15.053 -4.307 1.00 97.75 101 LEU A CA 1
ATOM 759 C C . LEU A 1 101 ? -0.860 15.291 -5.743 1.00 97.75 101 LEU A C 1
ATOM 761 O O . LEU A 1 101 ? -1.669 14.514 -6.249 1.00 97.75 101 LEU A O 1
ATOM 765 N N . ASP A 1 102 ? -0.396 16.350 -6.409 1.00 97.56 102 ASP A N 1
ATOM 766 C CA . ASP A 1 102 ? -0.838 16.669 -7.773 1.00 97.56 102 ASP A CA 1
ATOM 767 C C . ASP A 1 102 ? -0.295 15.668 -8.812 1.00 97.56 102 ASP A C 1
ATOM 769 O O . ASP A 1 102 ? -1.089 15.164 -9.618 1.00 97.56 102 ASP A O 1
ATOM 773 N N . PRO A 1 103 ? 1.003 15.293 -8.786 1.00 97.25 103 PRO A N 1
ATOM 774 C CA . PRO A 1 103 ? 1.507 14.161 -9.560 1.00 97.25 103 PRO A CA 1
ATOM 775 C C . PRO A 1 103 ? 0.778 12.843 -9.266 1.00 97.25 103 PRO A C 1
ATOM 777 O O . PRO A 1 103 ? 0.406 12.141 -10.211 1.00 97.25 103 PRO A O 1
ATOM 780 N N . ALA A 1 104 ? 0.519 12.525 -7.991 1.00 97.31 104 ALA A N 1
ATOM 781 C CA . ALA A 1 104 ? -0.201 11.306 -7.610 1.00 97.31 104 ALA A CA 1
ATOM 782 C C . ALA A 1 104 ? -1.617 11.273 -8.209 1.00 97.31 104 ALA A C 1
ATOM 784 O O . ALA A 1 104 ? -2.033 10.285 -8.817 1.00 97.31 104 ALA A O 1
ATOM 785 N N . GLU A 1 105 ? -2.342 12.387 -8.117 1.00 97.25 105 GLU A N 1
ATOM 786 C CA . GLU A 1 105 ? -3.689 12.529 -8.664 1.00 97.25 105 GLU A CA 1
ATOM 787 C C . GLU A 1 105 ? -3.706 12.407 -10.198 1.00 97.25 105 GLU A C 1
ATOM 789 O O . GLU A 1 105 ? -4.573 11.741 -10.775 1.00 97.25 105 GLU A O 1
ATOM 794 N N . ALA A 1 106 ? -2.732 13.012 -10.884 1.00 96.44 106 ALA A N 1
ATOM 795 C CA . ALA A 1 106 ? -2.594 12.885 -12.333 1.00 96.44 106 ALA A CA 1
ATOM 796 C C . ALA A 1 106 ? -2.310 11.435 -12.759 1.00 96.44 106 ALA A C 1
ATOM 798 O O . ALA A 1 106 ? -2.890 10.949 -13.738 1.00 96.44 106 ALA A O 1
ATOM 799 N N . LEU A 1 107 ? -1.459 10.729 -12.009 1.00 95.06 107 LEU A N 1
ATOM 800 C CA . LEU A 1 107 ? -1.138 9.326 -12.251 1.00 95.06 107 LEU A CA 1
ATOM 801 C C . LEU A 1 107 ? -2.367 8.427 -12.042 1.00 95.06 107 LEU A C 1
ATOM 803 O O . LEU A 1 107 ? -2.675 7.608 -12.913 1.00 95.06 107 LEU A O 1
ATOM 807 N N . ALA A 1 108 ? -3.117 8.634 -10.954 1.00 96.12 108 ALA A N 1
ATOM 808 C CA . ALA A 1 108 ? -4.345 7.897 -10.655 1.00 96.12 108 ALA A CA 1
ATOM 809 C C . ALA A 1 108 ? -5.400 8.110 -11.749 1.00 96.12 108 ALA A C 1
ATOM 811 O O . ALA A 1 108 ? -6.000 7.151 -12.239 1.00 96.12 108 ALA A O 1
ATOM 812 N N . ARG A 1 109 ? -5.583 9.356 -12.204 1.00 95.81 109 ARG A N 1
ATOM 813 C CA . ARG A 1 109 ? -6.506 9.682 -13.300 1.00 95.81 109 ARG A CA 1
ATOM 814 C C . ARG A 1 109 ? -6.143 8.968 -14.594 1.00 95.81 109 ARG A C 1
ATOM 816 O O . ARG A 1 109 ? -6.991 8.292 -15.172 1.00 95.81 109 ARG A O 1
ATOM 823 N N . GLY A 1 110 ? -4.879 9.045 -15.006 1.00 93.06 110 GLY A N 1
ATOM 824 C CA . GLY A 1 110 ? -4.427 8.368 -16.218 1.00 93.06 110 GLY A CA 1
ATOM 825 C C . GLY A 1 110 ? -4.535 6.842 -16.124 1.00 93.06 110 GLY A C 1
ATOM 826 O O . GLY A 1 110 ? -4.739 6.173 -17.138 1.00 93.06 110 GLY A O 1
ATOM 827 N N . LEU A 1 111 ? -4.377 6.259 -14.934 1.00 92.56 111 LEU A N 1
ATOM 828 C CA . LEU A 1 111 ? -4.551 4.821 -14.734 1.00 92.56 111 LEU A CA 1
ATOM 829 C C . LEU A 1 111 ? -6.033 4.419 -14.823 1.00 92.56 111 LEU A C 1
ATOM 831 O O . LEU A 1 111 ? -6.358 3.437 -15.492 1.00 92.56 111 LEU A O 1
ATOM 835 N N . ARG A 1 112 ? -6.932 5.232 -14.256 1.00 94.00 112 ARG A N 1
ATOM 836 C CA . ARG A 1 112 ? -8.388 5.052 -14.341 1.00 94.00 112 ARG A CA 1
ATOM 837 C C . ARG A 1 112 ? -8.891 5.087 -15.780 1.00 94.00 112 ARG A C 1
ATOM 839 O O . ARG A 1 112 ? -9.601 4.176 -16.190 1.00 94.00 112 ARG A O 1
ATOM 846 N N . GLU A 1 113 ? -8.484 6.092 -16.554 1.00 92.56 113 GLU A N 1
ATOM 847 C CA . GLU A 1 113 ? -8.859 6.234 -17.969 1.00 92.56 113 GLU A CA 1
ATOM 848 C C . GLU A 1 113 ? -8.459 4.995 -18.786 1.00 92.56 113 GLU A C 1
ATOM 850 O O . GLU A 1 113 ? -9.240 4.480 -19.587 1.00 92.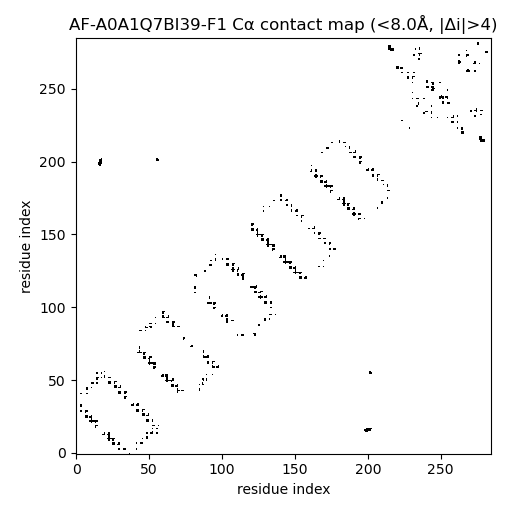56 113 GLU A O 1
ATOM 855 N N . ARG A 1 114 ? -7.254 4.459 -18.546 1.00 88.69 114 ARG A N 1
ATOM 856 C CA . ARG A 1 114 ? -6.786 3.226 -19.197 1.00 88.69 114 ARG A CA 1
ATOM 857 C C . ARG A 1 114 ? -7.570 2.002 -18.730 1.00 88.69 114 ARG A C 1
ATOM 859 O O . ARG A 1 114 ? -7.977 1.200 -19.566 1.00 88.69 114 ARG A O 1
ATOM 866 N N . GLY A 1 115 ? -7.811 1.875 -17.426 1.00 89.62 115 GLY A N 1
ATOM 867 C CA . GLY A 1 115 ? -8.620 0.796 -16.856 1.00 89.62 115 GLY A CA 1
ATOM 868 C C . GLY A 1 115 ? -10.023 0.744 -17.452 1.00 89.62 115 GLY A C 1
ATOM 869 O O . GLY A 1 115 ? -10.475 -0.322 -17.858 1.00 89.62 115 GLY A O 1
ATOM 870 N N . GLN A 1 116 ? -10.671 1.902 -17.601 1.00 91.12 116 GLN A N 1
ATOM 871 C CA . GLN A 1 116 ? -11.989 2.026 -18.227 1.00 91.12 116 GLN A CA 1
ATOM 872 C C . GLN A 1 116 ? -11.945 1.650 -19.708 1.00 91.12 116 GLN A C 1
ATOM 874 O O . GLN A 1 116 ? -12.787 0.888 -20.175 1.00 91.12 116 GLN A O 1
ATOM 879 N N . ARG A 1 117 ? -10.935 2.137 -20.439 1.00 88.19 117 ARG A N 1
ATOM 880 C CA . ARG A 1 117 ? -10.773 1.850 -21.868 1.00 88.19 117 ARG A CA 1
ATOM 881 C C . ARG A 1 117 ? -10.619 0.357 -22.161 1.00 88.19 117 ARG A C 1
ATOM 883 O O . ARG A 1 117 ? -11.146 -0.110 -23.165 1.00 88.19 117 ARG A O 1
ATOM 890 N N . PHE A 1 118 ? -9.880 -0.369 -21.324 1.00 81.88 118 PHE A N 1
ATOM 891 C CA . PHE A 1 118 ? -9.588 -1.791 -21.536 1.00 81.88 118 PHE A CA 1
ATOM 892 C C . PHE A 1 118 ? -10.472 -2.734 -20.708 1.00 81.88 118 PHE A C 1
ATOM 894 O O . PHE A 1 118 ? -10.347 -3.947 -20.838 1.00 81.88 118 PHE A O 1
ATOM 901 N N . GLY A 1 119 ? -11.349 -2.201 -19.850 1.00 83.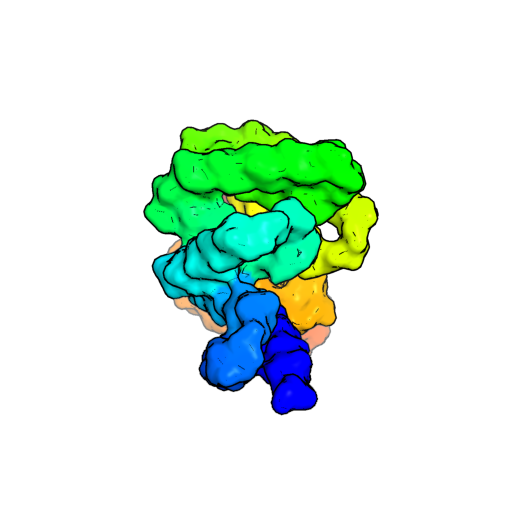31 119 GLY A N 1
ATOM 902 C CA . GLY A 1 119 ? -12.178 -2.993 -18.939 1.00 83.31 119 GLY A CA 1
ATOM 903 C C . GLY A 1 119 ? -11.373 -3.811 -17.922 1.00 83.31 119 GLY A C 1
ATOM 904 O O . GLY A 1 119 ? -11.889 -4.797 -17.395 1.00 83.31 119 GLY A O 1
ATOM 905 N N . HIS A 1 120 ? -10.115 -3.436 -17.665 1.00 86.00 120 HIS A N 1
ATOM 906 C CA . HIS A 1 120 ? -9.220 -4.207 -16.811 1.00 86.00 120 HIS A CA 1
ATOM 907 C C . HIS A 1 120 ? -9.378 -3.777 -15.342 1.00 86.00 120 HIS A C 1
ATOM 909 O O . HIS A 1 120 ? -9.187 -2.595 -15.040 1.00 86.00 120 HIS A O 1
ATOM 915 N N . PRO A 1 121 ? -9.676 -4.702 -14.411 1.00 89.94 121 PRO A N 1
ATOM 916 C CA . PRO A 1 121 ? -9.991 -4.326 -13.034 1.00 89.94 121 PRO A CA 1
ATOM 917 C C . PRO A 1 121 ? -8.772 -3.840 -12.231 1.00 89.94 121 PRO A C 1
ATOM 919 O O . PRO A 1 121 ? -8.911 -2.972 -11.378 1.00 89.94 121 PRO A O 1
ATOM 922 N N . TYR A 1 122 ? -7.554 -4.308 -12.536 1.00 90.38 122 TYR A N 1
ATOM 923 C CA . TYR A 1 122 ? -6.340 -3.912 -11.795 1.00 90.38 122 TYR A CA 1
ATOM 924 C C . TYR A 1 122 ? -6.054 -2.399 -11.839 1.00 90.38 122 TYR A C 1
ATOM 926 O O . TYR A 1 122 ? -6.013 -1.777 -10.779 1.00 90.38 122 TYR A O 1
ATOM 934 N N . PRO A 1 123 ? -5.949 -1.760 -13.020 1.00 92.00 123 PRO A N 1
ATOM 935 C CA . PRO A 1 123 ? -5.772 -0.312 -13.109 1.00 92.00 123 PRO A CA 1
ATOM 936 C C . PRO A 1 123 ? -6.880 0.477 -12.410 1.00 92.00 123 PRO A C 1
ATOM 938 O O . PRO A 1 123 ? -6.604 1.514 -11.816 1.00 92.00 123 PRO A O 1
ATOM 941 N N . LEU A 1 124 ? -8.127 -0.005 -12.466 1.00 94.56 124 LEU A N 1
ATOM 942 C CA . LEU A 1 124 ? -9.256 0.636 -11.792 1.00 94.56 124 LEU A CA 1
ATOM 943 C C . LEU A 1 124 ? -9.090 0.582 -10.270 1.00 94.56 124 LEU A C 1
ATOM 945 O O . LEU A 1 124 ? -9.199 1.618 -9.616 1.00 94.56 124 LEU A O 1
ATOM 949 N N . ALA A 1 125 ? -8.757 -0.591 -9.726 1.00 95.44 125 ALA A N 1
ATOM 950 C CA . ALA A 1 125 ? -8.533 -0.787 -8.298 1.00 95.44 125 ALA A CA 1
ATOM 951 C C . ALA A 1 125 ? -7.369 0.072 -7.779 1.00 95.44 125 ALA A C 1
ATOM 953 O O . ALA A 1 125 ? -7.509 0.809 -6.801 1.00 95.44 125 ALA A O 1
ATOM 954 N N . THR A 1 126 ? -6.232 0.043 -8.476 1.00 94.56 126 THR A N 1
ATOM 955 C CA . THR A 1 126 ? -5.036 0.807 -8.104 1.00 94.56 126 THR A CA 1
ATOM 956 C C . THR A 1 126 ? -5.252 2.316 -8.241 1.00 94.56 126 THR A C 1
ATOM 958 O O . THR A 1 126 ? -4.832 3.074 -7.368 1.00 94.56 126 THR A O 1
ATOM 961 N N . ALA A 1 127 ? -5.957 2.771 -9.283 1.00 95.88 127 ALA A N 1
ATOM 962 C CA . ALA A 1 127 ? -6.308 4.181 -9.446 1.00 95.88 127 ALA A CA 1
ATOM 963 C C . ALA A 1 127 ? -7.247 4.680 -8.342 1.00 95.88 127 ALA A C 1
ATOM 965 O O . ALA A 1 127 ? -7.085 5.798 -7.855 1.00 95.88 127 ALA A O 1
ATOM 966 N N . ALA A 1 128 ? -8.226 3.861 -7.952 1.00 97.69 128 ALA A N 1
ATOM 967 C CA . ALA A 1 128 ? -9.150 4.180 -6.873 1.00 97.69 128 ALA A CA 1
ATOM 968 C C . ALA A 1 128 ? -8.425 4.246 -5.516 1.00 97.69 128 ALA A C 1
ATOM 970 O O . ALA A 1 128 ? -8.577 5.236 -4.801 1.00 97.69 128 ALA A O 1
ATOM 971 N N . ARG A 1 129 ? -7.531 3.290 -5.201 1.00 97.81 129 ARG A N 1
ATOM 972 C CA . ARG A 1 129 ? -6.672 3.362 -3.999 1.00 97.81 129 ARG A CA 1
ATOM 973 C C . ARG A 1 129 ? -5.790 4.617 -3.992 1.00 97.81 129 ARG A C 1
ATOM 975 O O . ARG A 1 129 ? -5.735 5.308 -2.978 1.00 97.81 129 ARG A O 1
ATOM 982 N N . GLY A 1 130 ? -5.129 4.933 -5.107 1.00 96.69 130 GLY A N 1
ATOM 983 C CA . GLY A 1 130 ? -4.288 6.130 -5.223 1.00 96.69 130 GLY A CA 1
ATOM 984 C C . GLY A 1 130 ? -5.072 7.430 -5.024 1.00 96.69 130 GLY A C 1
ATOM 985 O O . GLY A 1 130 ? -4.651 8.299 -4.264 1.00 96.69 130 GLY A O 1
ATOM 986 N N . HIS A 1 131 ? -6.256 7.540 -5.634 1.00 98.12 131 HIS A N 1
ATOM 987 C CA . HIS A 1 131 ? -7.137 8.694 -5.441 1.00 98.12 131 HIS A CA 1
ATOM 988 C C . HIS A 1 131 ? -7.624 8.806 -3.988 1.00 98.12 131 HIS A C 1
ATOM 990 O O . HIS A 1 131 ? -7.621 9.894 -3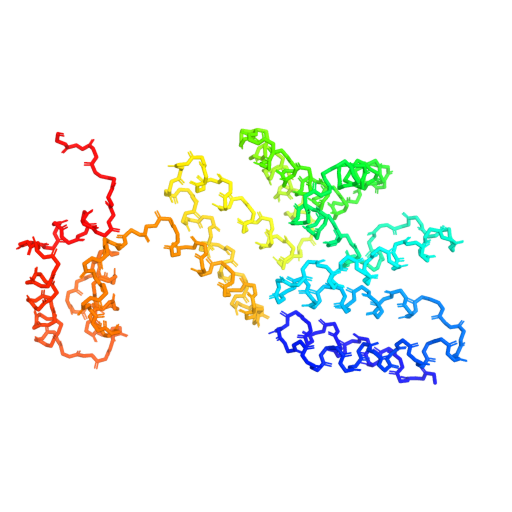.414 1.00 98.12 131 HIS A O 1
ATOM 996 N N . ALA A 1 132 ? -7.959 7.681 -3.351 1.00 98.50 132 ALA A N 1
ATOM 997 C CA . ALA A 1 132 ? -8.344 7.658 -1.946 1.00 98.50 132 ALA A CA 1
ATOM 998 C C . ALA A 1 132 ? -7.240 8.169 -1.013 1.00 98.50 132 ALA A C 1
ATOM 1000 O O . ALA A 1 132 ? -7.527 8.906 -0.071 1.00 98.50 132 ALA A O 1
ATOM 1001 N N . LEU A 1 133 ? -5.980 7.807 -1.275 1.00 97.88 133 LEU A N 1
ATOM 1002 C CA . LEU A 1 133 ? -4.829 8.307 -0.523 1.00 97.88 133 LEU A CA 1
ATOM 1003 C C . LEU A 1 133 ? -4.713 9.837 -0.635 1.00 97.88 133 LEU A C 1
ATOM 1005 O O . LEU A 1 133 ? -4.560 10.511 0.385 1.00 97.88 133 LEU A O 1
ATOM 1009 N N . VAL A 1 134 ? -4.878 10.398 -1.839 1.00 98.38 134 VAL A N 1
ATOM 1010 C CA . VAL A 1 134 ? -4.895 11.857 -2.061 1.00 98.38 134 VAL A CA 1
ATOM 1011 C C . VAL A 1 134 ? -6.035 12.530 -1.287 1.00 98.38 134 VAL A C 1
ATOM 1013 O O . VAL A 1 134 ? -5.799 13.511 -0.575 1.00 98.38 134 VAL A O 1
ATOM 1016 N N . LEU A 1 135 ? -7.260 12.002 -1.386 1.00 98.44 135 LEU A N 1
ATOM 1017 C CA . LEU A 1 135 ? -8.431 12.524 -0.668 1.00 98.44 135 LEU A CA 1
ATOM 1018 C C . LEU A 1 135 ? -8.223 12.486 0.850 1.00 98.44 135 LEU A C 1
ATOM 1020 O O . LEU A 1 135 ? -8.427 13.491 1.533 1.00 98.44 135 LEU A O 1
ATOM 1024 N N . ALA A 1 136 ? -7.720 11.366 1.376 1.00 97.69 136 ALA A N 1
ATOM 1025 C CA . ALA A 1 136 ? -7.446 11.209 2.797 1.00 97.69 136 ALA A CA 1
ATOM 1026 C C . ALA A 1 136 ? -6.378 12.198 3.288 1.00 97.69 136 ALA A C 1
ATOM 1028 O O . ALA A 1 136 ? -6.511 12.750 4.383 1.00 97.69 136 ALA A O 1
ATOM 1029 N N . THR A 1 137 ? -5.322 12.454 2.511 1.00 96.88 137 THR A N 1
ATOM 1030 C CA . THR A 1 137 ? -4.302 13.458 2.864 1.00 96.88 137 THR A CA 1
ATOM 1031 C C . THR A 1 137 ? -4.871 14.878 2.843 1.00 96.88 137 THR A C 1
ATOM 1033 O O . THR A 1 137 ? -4.543 15.673 3.720 1.00 96.88 137 THR A O 1
ATOM 1036 N N . ARG A 1 138 ? -5.807 15.175 1.933 1.00 96.88 138 ARG A N 1
ATOM 1037 C CA . ARG A 1 138 ? -6.551 16.450 1.891 1.00 96.88 138 ARG A CA 1
ATOM 1038 C C . ARG A 1 138 ? -7.633 16.585 2.972 1.00 96.88 138 ARG A C 1
ATOM 1040 O O . ARG A 1 138 ? -8.223 17.651 3.105 1.00 96.88 138 ARG A O 1
ATOM 1047 N N . GLY A 1 139 ? -7.878 15.535 3.755 1.00 96.50 139 GLY A N 1
ATOM 1048 C CA . GLY A 1 139 ? -8.854 15.528 4.847 1.00 96.50 139 GLY A CA 1
ATOM 1049 C C . GLY A 1 139 ? -10.263 15.080 4.449 1.00 96.50 139 GLY A C 1
ATOM 1050 O O . GLY A 1 139 ? -11.128 15.007 5.318 1.00 96.50 139 GLY A O 1
ATOM 1051 N N . ASP A 1 140 ? -10.495 14.719 3.185 1.00 98.12 140 ASP A N 1
ATOM 1052 C CA . ASP A 1 140 ? -11.764 14.142 2.736 1.00 98.12 140 ASP A CA 1
ATOM 1053 C C . ASP A 1 140 ? -11.790 12.627 2.993 1.00 98.12 140 ASP A C 1
ATOM 1055 O O . ASP A 1 140 ? -11.539 11.799 2.115 1.00 98.12 140 ASP A O 1
ATOM 1059 N N . LEU A 1 141 ? -12.062 12.258 4.246 1.00 98.12 141 LEU A N 1
ATOM 1060 C CA . LEU A 1 141 ? -12.129 10.855 4.667 1.00 98.12 141 LEU A CA 1
ATOM 1061 C C . LEU A 1 141 ? -13.352 10.128 4.084 1.00 98.12 141 LEU A C 1
ATOM 1063 O O . LEU A 1 141 ? -13.275 8.929 3.811 1.00 98.12 141 LEU A O 1
ATOM 1067 N N . GLY A 1 142 ? -14.456 10.847 3.859 1.00 98.00 142 GLY A N 1
ATOM 1068 C CA . GLY A 1 142 ? -15.675 10.293 3.268 1.00 98.00 142 GLY A CA 1
ATOM 1069 C C . GLY A 1 142 ? -15.477 9.923 1.799 1.00 98.00 142 GLY A C 1
ATOM 1070 O O . GLY A 1 142 ? -15.776 8.795 1.402 1.00 98.00 142 GLY A O 1
ATOM 1071 N N . GLY A 1 143 ? -14.898 10.836 1.013 1.00 98.38 143 GLY A N 1
ATOM 1072 C CA . GLY A 1 143 ? -14.506 10.575 -0.370 1.00 98.38 143 GLY A CA 1
ATOM 1073 C C . GLY A 1 143 ? -13.456 9.469 -0.469 1.00 98.38 143 GLY A C 1
ATOM 1074 O O . GLY A 1 143 ? -13.607 8.549 -1.273 1.00 98.38 143 GLY A O 1
ATOM 1075 N N . ALA A 1 144 ? -12.443 9.485 0.405 1.00 98.62 144 ALA A N 1
ATOM 1076 C CA . ALA A 1 144 ? -11.429 8.433 0.446 1.00 98.62 144 ALA A CA 1
ATOM 1077 C C . ALA A 1 144 ? -12.035 7.041 0.684 1.00 98.62 144 ALA A C 1
ATOM 1079 O O . ALA A 1 144 ? -11.692 6.089 -0.016 1.00 98.62 144 ALA A O 1
ATOM 1080 N N . ARG A 1 145 ? -12.968 6.916 1.636 1.00 98.50 145 ARG A N 1
ATOM 1081 C CA . ARG A 1 145 ? -13.678 5.657 1.888 1.00 98.50 145 ARG A CA 1
ATOM 1082 C C . ARG A 1 145 ? -14.455 5.187 0.658 1.00 98.50 145 ARG A C 1
ATOM 1084 O O . ARG A 1 145 ? -14.334 4.024 0.289 1.00 98.50 145 ARG A O 1
ATOM 1091 N N . ALA A 1 146 ? -15.208 6.078 0.013 1.00 98.38 146 ALA A N 1
ATOM 1092 C CA . ALA A 1 146 ? -15.997 5.726 -1.166 1.00 98.38 146 ALA A CA 1
ATOM 1093 C C . ALA A 1 146 ? -15.126 5.194 -2.319 1.00 98.38 146 ALA A C 1
ATOM 1095 O O . ALA A 1 146 ? -15.512 4.248 -3.007 1.00 98.38 146 ALA A O 1
ATOM 1096 N N . GLU A 1 147 ? -13.936 5.763 -2.521 1.00 98.50 147 GLU A N 1
ATOM 1097 C CA . GLU A 1 147 ? -12.980 5.265 -3.515 1.00 98.50 147 GLU A CA 1
ATOM 1098 C C . GLU A 1 147 ? -12.372 3.910 -3.124 1.00 98.50 147 GLU A C 1
ATOM 1100 O O . GLU A 1 147 ? -12.185 3.048 -3.981 1.00 98.50 147 GLU A O 1
ATOM 1105 N N . LEU A 1 148 ? -12.121 3.664 -1.837 1.00 98.62 148 LEU A N 1
ATOM 1106 C CA . LEU A 1 148 ? -11.611 2.370 -1.365 1.00 98.62 148 LEU A CA 1
ATOM 1107 C C . LEU A 1 148 ? -12.653 1.255 -1.492 1.00 98.62 148 LEU A C 1
ATOM 1109 O O . LEU A 1 148 ? -12.298 0.144 -1.880 1.00 98.62 148 LEU A O 1
ATOM 1113 N N . ASP A 1 149 ? -13.931 1.550 -1.258 1.00 98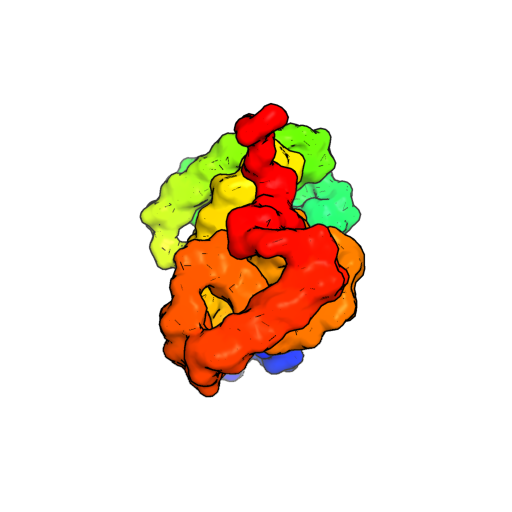.19 149 ASP A N 1
ATOM 1114 C CA . ASP A 1 149 ? -15.024 0.596 -1.482 1.00 98.19 149 ASP A CA 1
ATOM 1115 C C . ASP A 1 149 ? -15.129 0.207 -2.975 1.00 98.19 149 ASP A C 1
ATOM 1117 O O . ASP A 1 149 ? -15.304 -0.968 -3.321 1.00 98.19 149 ASP A O 1
ATOM 1121 N N . ARG A 1 150 ? -14.924 1.169 -3.890 1.00 96.81 150 ARG A N 1
ATOM 1122 C CA . ARG A 1 150 ? -14.810 0.886 -5.335 1.00 96.81 150 ARG A CA 1
ATOM 1123 C C . ARG A 1 150 ? -13.582 0.037 -5.649 1.00 96.81 150 ARG A C 1
ATOM 1125 O O . ARG A 1 150 ? -13.692 -0.930 -6.398 1.00 96.81 150 ARG A O 1
ATOM 1132 N N . ALA A 1 151 ? -12.430 0.362 -5.065 1.00 97.69 151 ALA A N 1
ATOM 1133 C CA . ALA A 1 151 ? -11.206 -0.409 -5.261 1.00 97.69 151 ALA A CA 1
ATOM 1134 C C . ALA A 1 151 ? -11.380 -1.875 -4.830 1.00 97.69 151 ALA A C 1
ATOM 1136 O O . ALA A 1 151 ? -10.964 -2.779 -5.551 1.00 97.69 151 ALA A O 1
ATOM 1137 N N . LEU A 1 152 ? -12.036 -2.125 -3.690 1.00 97.62 152 LEU A N 1
ATOM 1138 C CA . LEU A 1 152 ? -12.332 -3.478 -3.210 1.00 97.62 152 LEU A CA 1
ATOM 1139 C C . LEU A 1 152 ? -13.266 -4.242 -4.158 1.00 97.62 152 LEU A C 1
ATOM 1141 O O . LEU A 1 152 ? -12.997 -5.405 -4.449 1.00 97.62 152 LEU A O 1
ATOM 1145 N N . THR A 1 153 ? -14.278 -3.572 -4.717 1.00 96.00 153 THR A N 1
ATOM 1146 C CA . THR A 1 153 ? -15.167 -4.164 -5.735 1.00 96.00 153 THR A CA 1
ATOM 1147 C C . THR A 1 153 ? -14.383 -4.623 -6.972 1.00 96.00 153 THR A C 1
ATOM 1149 O O . THR A 1 153 ? -14.629 -5.701 -7.512 1.00 96.00 153 THR A O 1
ATOM 1152 N N . GLU A 1 154 ? -13.400 -3.837 -7.419 1.00 95.50 154 GLU A N 1
ATOM 1153 C CA . GLU A 1 154 ? -12.533 -4.221 -8.540 1.00 95.50 154 GLU A CA 1
ATOM 1154 C C . GLU A 1 154 ? -11.541 -5.335 -8.160 1.00 95.50 154 GLU A C 1
ATOM 1156 O O . GLU A 1 154 ? -11.244 -6.206 -8.980 1.00 95.50 154 GLU A O 1
ATOM 1161 N N . HIS A 1 155 ? -11.064 -5.377 -6.911 1.00 94.81 155 HIS A N 1
ATOM 1162 C CA . HIS A 1 155 ? -10.209 -6.468 -6.429 1.00 94.81 155 HIS A CA 1
ATOM 1163 C C . HIS A 1 155 ? -10.915 -7.823 -6.390 1.00 94.81 155 HIS A C 1
ATOM 1165 O O . HIS A 1 155 ? -10.284 -8.834 -6.712 1.00 94.81 155 HIS A O 1
ATOM 1171 N N . ASP A 1 156 ? -12.209 -7.852 -6.075 1.00 92.81 156 ASP A N 1
ATOM 1172 C CA . ASP A 1 156 ? -12.998 -9.087 -6.085 1.00 92.81 156 ASP A CA 1
ATOM 1173 C C . ASP A 1 156 ? -13.093 -9.698 -7.503 1.00 92.81 156 ASP A C 1
ATOM 1175 O O . ASP A 1 156 ? -13.294 -10.903 -7.651 1.00 92.81 156 ASP A O 1
ATOM 1179 N N . ARG A 1 157 ? -12.849 -8.902 -8.557 1.00 93.00 157 ARG A N 1
ATOM 1180 C CA . ARG A 1 157 ? -12.772 -9.358 -9.959 1.00 93.00 157 ARG A CA 1
ATOM 1181 C C . ARG A 1 157 ? -11.379 -9.845 -10.386 1.00 93.00 157 ARG A C 1
ATOM 1183 O O . ARG A 1 157 ? -11.264 -10.456 -11.445 1.00 93.00 157 ARG A O 1
ATOM 1190 N N . LEU A 1 158 ? -10.324 -9.546 -9.620 1.00 86.81 158 LEU A N 1
ATOM 1191 C CA . LEU A 1 158 ? -8.923 -9.836 -9.980 1.00 86.81 158 LEU A CA 1
ATOM 1192 C C . LEU A 1 158 ? -8.393 -11.148 -9.412 1.00 86.81 158 LEU A C 1
ATOM 1194 O O . LEU A 1 158 ? -7.541 -11.778 -10.032 1.00 86.81 158 LEU A O 1
ATOM 1198 N N . GLY A 1 159 ? -8.826 -11.516 -8.205 1.00 85.19 159 GLY A N 1
ATOM 1199 C CA . GLY A 1 159 ? -8.251 -12.653 -7.481 1.00 85.19 159 GLY A CA 1
ATOM 1200 C C . GLY A 1 159 ? -6.787 -12.449 -7.065 1.00 85.19 159 GLY A C 1
ATOM 1201 O O . GLY A 1 159 ? -6.061 -13.425 -6.910 1.00 85.19 159 GLY A O 1
ATOM 1202 N N . TRP A 1 160 ? -6.324 -11.200 -6.915 1.00 92.19 160 TRP A N 1
ATOM 1203 C CA . TRP A 1 160 ? -4.957 -10.866 -6.483 1.00 92.19 160 TRP A CA 1
ATOM 1204 C C . TRP A 1 160 ? -4.951 -10.493 -4.990 1.00 92.19 160 TRP A C 1
ATOM 1206 O O . TRP A 1 160 ? -5.193 -9.327 -4.652 1.00 92.19 160 TRP A O 1
ATOM 1216 N N . PRO A 1 161 ? -4.701 -11.453 -4.078 1.00 95.88 161 PRO A N 1
ATOM 1217 C CA . PRO A 1 161 ? -4.908 -11.254 -2.642 1.00 95.88 161 PRO A CA 1
ATOM 1218 C C . PRO A 1 161 ? -4.010 -10.160 -2.056 1.00 95.88 161 PRO A C 1
ATOM 1220 O O . PRO A 1 161 ? -4.480 -9.348 -1.260 1.00 95.88 161 PRO A O 1
ATOM 1223 N N . PHE A 1 162 ? -2.752 -10.077 -2.498 1.00 95.94 162 PHE A N 1
ATOM 1224 C CA . PHE A 1 162 ? -1.797 -9.082 -2.008 1.00 95.94 162 PHE A CA 1
ATOM 1225 C C . PHE A 1 162 ? -2.275 -7.640 -2.243 1.00 95.94 162 PHE A C 1
ATOM 1227 O O . PHE A 1 162 ? -2.310 -6.819 -1.326 1.00 95.94 162 PHE A O 1
ATOM 1234 N N . GLU A 1 163 ? -2.713 -7.331 -3.465 1.00 95.12 163 GLU A N 1
ATOM 1235 C CA . GLU A 1 163 ? -3.194 -5.991 -3.812 1.00 95.12 163 GLU A CA 1
ATOM 1236 C C . GLU A 1 163 ? -4.511 -5.651 -3.109 1.00 95.12 163 GLU A C 1
ATOM 1238 O O . GLU A 1 163 ? -4.695 -4.519 -2.655 1.00 95.12 163 GLU A O 1
ATOM 1243 N N . ARG A 1 164 ? -5.387 -6.646 -2.918 1.00 97.75 164 ARG A N 1
ATOM 1244 C CA . ARG A 1 164 ? -6.592 -6.486 -2.098 1.00 97.75 164 ARG A CA 1
ATOM 1245 C C . ARG A 1 164 ? -6.240 -6.136 -0.647 1.00 97.75 164 ARG A C 1
ATOM 1247 O O . ARG A 1 164 ? -6.854 -5.240 -0.070 1.00 97.75 164 ARG A O 1
ATOM 1254 N N . ALA A 1 165 ? -5.246 -6.803 -0.061 1.00 98.19 165 ALA A N 1
ATOM 1255 C CA . ALA A 1 165 ? -4.792 -6.542 1.304 1.00 98.19 165 ALA A CA 1
ATOM 1256 C C . ALA A 1 165 ? -4.166 -5.147 1.465 1.00 98.19 165 ALA A C 1
ATOM 1258 O O . ALA A 1 165 ? -4.421 -4.481 2.469 1.00 98.19 165 ALA A O 1
ATOM 1259 N N . ARG A 1 166 ? -3.429 -4.649 0.460 1.00 97.56 166 ARG A N 1
ATOM 1260 C CA . ARG A 1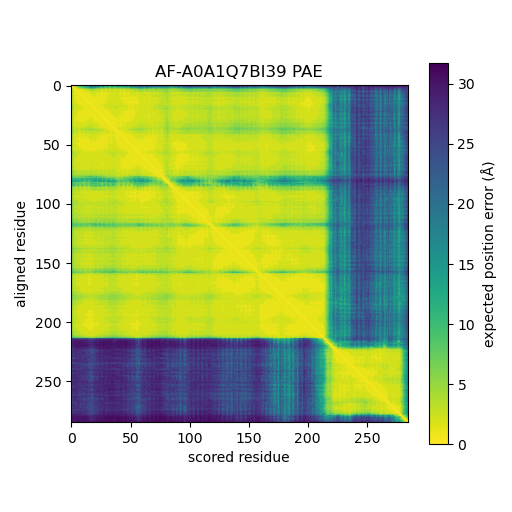 166 ? -2.943 -3.254 0.440 1.00 97.56 166 ARG A CA 1
ATOM 1261 C C . ARG A 1 166 ? -4.095 -2.250 0.495 1.00 97.56 166 ARG A C 1
ATOM 1263 O O . ARG A 1 166 ? -4.041 -1.300 1.270 1.00 97.56 166 ARG A O 1
ATOM 1270 N N . THR A 1 167 ? -5.158 -2.485 -0.270 1.00 98.44 167 THR A N 1
ATOM 1271 C CA . THR A 1 167 ? -6.357 -1.632 -0.263 1.00 98.44 167 THR A CA 1
ATOM 1272 C C . THR A 1 167 ? -7.110 -1.703 1.070 1.00 98.44 167 THR A C 1
ATOM 1274 O O . THR A 1 167 ? -7.512 -0.665 1.598 1.00 98.44 167 THR A O 1
ATOM 1277 N N . LEU A 1 168 ? -7.237 -2.893 1.672 1.00 98.69 168 LEU A N 1
ATOM 1278 C CA . LEU A 1 168 ? -7.798 -3.043 3.021 1.00 98.69 168 LEU A CA 1
ATOM 1279 C C . LEU A 1 168 ? -6.971 -2.310 4.084 1.00 98.69 168 LEU A C 1
ATOM 1281 O O . LEU A 1 168 ? -7.547 -1.671 4.961 1.00 98.69 168 LEU A O 1
ATOM 1285 N N . LEU A 1 169 ? -5.636 -2.369 4.015 1.00 98.69 169 LEU A N 1
ATOM 1286 C CA . LEU A 1 169 ? -4.767 -1.608 4.914 1.00 98.69 169 LEU A CA 1
ATOM 1287 C C . LEU A 1 169 ? -5.081 -0.109 4.810 1.00 98.69 169 LEU A C 1
ATOM 1289 O O . LEU A 1 169 ? -5.359 0.521 5.831 1.00 98.69 169 LEU A O 1
ATOM 1293 N N . THR A 1 170 ? -5.130 0.449 3.596 1.00 98.56 170 THR A N 1
ATOM 1294 C CA . THR A 1 170 ? -5.497 1.858 3.386 1.00 98.56 170 THR A CA 1
ATOM 1295 C C . THR A 1 170 ? -6.882 2.185 3.955 1.00 98.56 170 THR A C 1
ATOM 1297 O O . THR A 1 170 ? -7.028 3.183 4.663 1.00 98.56 170 THR A O 1
ATOM 1300 N N . LEU A 1 171 ? -7.886 1.332 3.724 1.00 98.81 171 LEU A N 1
ATOM 1301 C CA . LEU A 1 171 ? -9.236 1.509 4.273 1.00 98.81 171 LEU A CA 1
ATOM 1302 C C . LEU A 1 171 ? -9.244 1.481 5.801 1.00 98.81 171 LEU A C 1
ATOM 1304 O O . LEU A 1 171 ? -9.854 2.348 6.422 1.00 98.81 171 LEU A O 1
ATOM 1308 N N . GLY A 1 172 ? -8.513 0.556 6.417 1.00 98.25 172 GLY A N 1
ATOM 1309 C CA . GLY A 1 172 ? -8.353 0.496 7.865 1.00 98.25 172 GLY A CA 1
ATOM 1310 C C . GLY A 1 172 ? -7.759 1.784 8.446 1.00 98.25 172 GLY A C 1
ATOM 1311 O O . GLY A 1 172 ? -8.252 2.286 9.458 1.00 98.25 172 GLY A O 1
ATOM 1312 N N . VAL A 1 173 ? -6.757 2.372 7.781 1.00 97.62 173 VAL A N 1
ATOM 1313 C CA . VAL A 1 173 ? -6.180 3.669 8.182 1.00 97.62 173 VAL A CA 1
ATOM 1314 C C . VAL A 1 173 ? -7.192 4.808 8.041 1.00 97.62 173 VAL A C 1
ATOM 1316 O O . VAL A 1 173 ? -7.322 5.621 8.960 1.00 97.62 173 VAL A O 1
ATOM 1319 N N . VAL A 1 174 ? -7.930 4.871 6.929 1.00 98.38 174 VAL A N 1
ATOM 1320 C CA . VAL A 1 174 ? -8.967 5.895 6.709 1.00 98.38 174 VAL A CA 1
ATOM 1321 C C . VAL A 1 174 ? -10.070 5.786 7.762 1.00 98.38 174 VAL A C 1
ATOM 1323 O O . VAL A 1 174 ? -10.382 6.780 8.412 1.00 98.38 174 VAL A O 1
ATOM 1326 N N . LEU A 1 175 ? -10.584 4.580 8.022 1.00 97.19 175 LEU A N 1
ATOM 1327 C CA . LEU A 1 175 ? -11.598 4.326 9.050 1.00 97.19 175 LEU A CA 1
ATOM 1328 C C . LEU A 1 175 ? -11.099 4.691 10.456 1.00 97.19 175 LEU A C 1
ATOM 1330 O O . LEU A 1 175 ? -11.852 5.253 11.250 1.00 97.19 175 LEU A O 1
ATOM 1334 N N . ARG A 1 176 ? -9.821 4.424 10.771 1.00 94.69 176 ARG A N 1
ATOM 1335 C CA . ARG A 1 176 ? -9.204 4.841 12.042 1.00 94.69 176 ARG A CA 1
ATOM 1336 C C . ARG A 1 176 ? -9.196 6.363 12.176 1.00 94.69 176 ARG A C 1
ATOM 1338 O O . ARG A 1 176 ? -9.555 6.878 13.234 1.00 94.69 176 ARG A O 1
ATOM 1345 N N . ARG A 1 177 ? -8.785 7.078 11.123 1.00 94.81 177 ARG A N 1
ATOM 1346 C CA . ARG A 1 177 ? -8.766 8.553 11.092 1.00 94.81 177 ARG A CA 1
ATOM 1347 C C . ARG A 1 177 ? -10.173 9.142 11.188 1.00 94.81 177 ARG A C 1
ATOM 1349 O O . ARG A 1 177 ? -10.346 10.164 11.843 1.00 94.81 177 ARG A O 1
ATOM 1356 N N . ASP A 1 178 ? -11.161 8.451 10.629 1.00 93.12 178 ASP A N 1
ATOM 1357 C CA . ASP A 1 178 ? -12.587 8.789 10.706 1.00 93.12 178 ASP A CA 1
ATOM 1358 C C . ASP A 1 178 ? -13.246 8.345 12.031 1.00 93.12 178 ASP A C 1
ATOM 1360 O O . ASP A 1 178 ? -14.463 8.351 12.182 1.00 93.12 178 ASP A O 1
ATOM 1364 N N . LYS A 1 179 ? -12.441 7.934 13.023 1.00 88.94 179 LYS A N 1
ATOM 1365 C CA . LYS A 1 179 ? -12.879 7.484 14.358 1.00 88.94 179 LYS A CA 1
ATOM 1366 C C . LYS A 1 179 ? -13.801 6.253 14.349 1.00 88.94 179 LYS A C 1
ATOM 1368 O O . LYS A 1 179 ? -14.341 5.888 15.391 1.00 88.94 179 LYS A O 1
ATOM 1373 N N . GLN A 1 180 ? -13.905 5.528 13.235 1.00 88.31 180 GLN A N 1
ATOM 1374 C CA . GLN A 1 180 ? -14.658 4.274 13.117 1.00 88.31 180 GLN A CA 1
ATOM 1375 C C . GLN A 1 180 ? -13.824 3.082 13.619 1.00 88.31 180 GLN A C 1
ATOM 1377 O O . GLN A 1 180 ? -13.504 2.156 12.872 1.00 88.31 180 GLN A O 1
ATOM 1382 N N . LYS A 1 181 ? -13.436 3.100 14.902 1.00 85.38 181 LYS A N 1
ATOM 1383 C CA . LYS A 1 181 ? -12.433 2.178 15.475 1.00 85.38 181 LYS A CA 1
ATOM 1384 C C . LYS A 1 181 ? -12.758 0.695 15.276 1.00 85.38 181 LYS A C 1
ATOM 1386 O O . LYS A 1 181 ? -11.861 -0.087 14.965 1.00 85.38 181 LYS A O 1
ATOM 1391 N N . ARG A 1 182 ? -14.024 0.297 15.451 1.00 82.75 182 ARG A N 1
ATOM 1392 C CA . ARG A 1 182 ? -14.458 -1.097 15.257 1.00 82.75 182 ARG A CA 1
ATOM 1393 C C . ARG A 1 182 ? -14.250 -1.545 13.809 1.00 82.75 182 ARG A C 1
ATOM 1395 O O . ARG A 1 182 ? -13.544 -2.523 13.584 1.00 82.75 182 ARG A O 1
ATOM 1402 N N . ALA A 1 183 ? -14.806 -0.797 12.858 1.00 86.50 183 ALA A N 1
ATOM 1403 C CA . ALA A 1 183 ? -14.692 -1.097 11.433 1.00 86.50 183 ALA A CA 1
ATOM 1404 C C . ALA A 1 183 ? -13.225 -1.087 10.972 1.00 86.50 183 ALA A C 1
ATOM 1406 O O . ALA A 1 183 ? -12.799 -1.962 10.222 1.00 86.50 183 ALA A O 1
ATOM 1407 N N . ALA A 1 184 ? -12.425 -0.145 11.479 1.00 92.06 184 ALA A N 1
ATOM 1408 C CA . ALA A 1 184 ? -10.992 -0.092 11.222 1.00 92.06 184 ALA A CA 1
ATOM 1409 C C . ALA A 1 184 ? -10.277 -1.368 11.701 1.00 92.06 184 ALA A C 1
ATOM 1411 O O . ALA A 1 184 ? -9.494 -1.946 10.953 1.00 92.06 184 ALA A O 1
ATOM 1412 N N . ARG A 1 185 ? -10.577 -1.849 12.917 1.00 90.38 185 ARG A N 1
ATOM 1413 C CA . ARG A 1 185 ? -9.981 -3.074 13.473 1.00 90.38 185 ARG A CA 1
ATOM 1414 C C . ARG A 1 185 ? -10.358 -4.308 12.655 1.00 90.38 185 ARG A C 1
ATOM 1416 O O . ARG A 1 185 ? -9.476 -5.083 12.300 1.00 90.38 185 ARG A O 1
ATOM 1423 N N . GLU A 1 186 ? -11.640 -4.475 12.341 1.00 88.81 186 GLU A N 1
ATOM 1424 C CA . GLU A 1 186 ? -12.131 -5.587 11.513 1.00 88.81 186 GLU A CA 1
ATOM 1425 C C . GLU A 1 186 ? -11.453 -5.590 10.133 1.00 88.81 186 GLU A C 1
ATOM 1427 O O . GLU A 1 186 ? -10.939 -6.618 9.696 1.00 88.81 186 GLU A O 1
ATOM 1432 N N . THR A 1 187 ? -11.367 -4.423 9.488 1.00 95.94 187 THR A N 1
ATOM 1433 C CA . THR A 1 187 ? -10.728 -4.257 8.172 1.00 95.94 187 THR A CA 1
ATOM 1434 C C . THR A 1 187 ? -9.230 -4.572 8.219 1.00 95.94 187 THR A C 1
ATOM 1436 O O . THR A 1 187 ? -8.714 -5.291 7.363 1.00 95.94 187 THR A O 1
ATOM 1439 N N . LEU A 1 188 ? -8.514 -4.080 9.235 1.00 94.81 188 LEU A N 1
ATOM 1440 C CA . LEU A 1 188 ? -7.085 -4.353 9.390 1.00 94.81 188 LEU A CA 1
ATOM 1441 C C . LEU A 1 188 ? -6.807 -5.827 9.708 1.00 94.81 188 LEU A C 1
ATOM 1443 O O . LEU A 1 188 ? -5.832 -6.364 9.197 1.00 94.81 188 LEU A O 1
ATOM 1447 N N . HIS A 1 189 ? -7.650 -6.518 10.482 1.00 93.81 189 HIS A N 1
ATOM 1448 C CA . HIS A 1 189 ? -7.479 -7.962 10.690 1.00 93.81 189 HIS A CA 1
ATOM 1449 C C . HIS A 1 189 ? -7.650 -8.769 9.399 1.00 93.81 189 HIS A C 1
ATOM 1451 O O . HIS A 1 189 ? -6.910 -9.727 9.194 1.00 93.81 189 HIS A O 1
ATOM 1457 N N . GLN A 1 190 ? -8.556 -8.364 8.502 1.00 95.94 190 GLN A N 1
ATOM 1458 C CA . GLN A 1 190 ? -8.660 -8.988 7.178 1.00 95.94 190 GLN A CA 1
ATOM 1459 C C . GLN A 1 190 ? -7.381 -8.784 6.355 1.00 95.94 190 GLN A C 1
ATOM 1461 O O . GLN A 1 190 ? -6.903 -9.724 5.726 1.00 95.94 190 GLN A O 1
ATOM 1466 N N . ALA A 1 191 ? -6.804 -7.575 6.375 1.00 98.38 191 ALA A N 1
ATOM 1467 C CA . ALA A 1 191 ? -5.540 -7.304 5.688 1.00 98.38 191 ALA A CA 1
ATOM 1468 C C . ALA A 1 191 ? -4.394 -8.139 6.278 1.00 98.38 191 ALA A C 1
ATOM 1470 O O . ALA A 1 191 ? -3.610 -8.722 5.531 1.00 98.38 191 ALA A O 1
ATOM 1471 N N . LEU A 1 192 ? -4.325 -8.217 7.612 1.00 97.12 192 LEU A N 1
ATOM 1472 C CA . LEU A 1 192 ? -3.302 -8.973 8.331 1.00 97.12 192 LEU A CA 1
ATOM 1473 C C . LEU A 1 192 ? -3.341 -10.453 7.958 1.00 97.12 192 LEU A C 1
ATOM 1475 O O . LEU A 1 192 ? -2.312 -10.986 7.565 1.00 97.12 192 LEU A O 1
ATOM 1479 N N . ALA A 1 193 ? -4.521 -11.076 8.009 1.00 91.12 193 ALA A N 1
ATOM 1480 C CA . ALA A 1 193 ? -4.683 -12.490 7.689 1.00 91.12 193 ALA A CA 1
ATOM 1481 C C . ALA A 1 193 ? -4.188 -12.820 6.271 1.00 91.12 193 ALA A C 1
ATOM 1483 O O . ALA A 1 193 ? -3.506 -13.820 6.077 1.00 91.12 193 ALA A O 1
ATOM 1484 N N . ILE A 1 194 ? -4.471 -11.954 5.289 1.00 98.25 194 ILE A N 1
ATOM 1485 C CA . ILE A 1 194 ? -3.992 -12.145 3.913 1.00 98.25 194 ILE A CA 1
ATOM 1486 C C . ILE A 1 194 ? -2.467 -12.003 3.832 1.00 98.25 194 ILE A C 1
ATOM 1488 O O . ILE A 1 194 ? -1.810 -12.809 3.180 1.00 98.25 194 ILE A O 1
ATOM 1492 N N . PHE A 1 195 ? -1.879 -10.985 4.469 1.00 98.19 195 PHE A N 1
ATOM 1493 C CA . PHE A 1 195 ? -0.424 -10.825 4.440 1.00 98.19 195 PHE A CA 1
ATOM 1494 C C . PHE A 1 195 ? 0.304 -11.952 5.181 1.00 98.19 195 PHE A C 1
ATOM 1496 O O . PHE A 1 195 ? 1.370 -12.358 4.730 1.00 98.19 195 PHE A O 1
ATOM 1503 N N . GLU A 1 196 ? -0.252 -12.468 6.278 1.00 95.69 196 GLU A N 1
ATOM 1504 C CA . GLU A 1 196 ? 0.300 -13.616 7.007 1.00 95.69 196 GLU A CA 1
ATOM 1505 C C . GLU A 1 196 ? 0.240 -14.901 6.173 1.00 95.69 196 GLU A C 1
ATOM 1507 O O . GLU A 1 196 ? 1.251 -15.595 6.080 1.00 95.69 196 GLU A O 1
ATOM 1512 N N . ASP A 1 197 ? -0.885 -15.172 5.504 1.00 96.31 197 ASP A N 1
ATOM 1513 C CA . ASP A 1 197 ? -1.043 -16.325 4.603 1.00 96.31 197 ASP A CA 1
ATOM 1514 C C . ASP A 1 197 ? -0.051 -16.283 3.426 1.00 96.31 197 ASP A C 1
ATOM 1516 O O . ASP A 1 197 ? 0.543 -17.292 3.051 1.00 96.31 197 ASP A O 1
ATOM 1520 N N . LEU A 1 198 ? 0.212 -15.085 2.893 1.00 97.00 198 LEU A N 1
ATOM 1521 C CA . LEU A 1 198 ? 1.196 -14.861 1.830 1.00 97.00 198 LEU A CA 1
ATOM 1522 C C . LEU A 1 198 ? 2.654 -14.806 2.324 1.00 97.00 198 LEU A C 1
ATOM 1524 O O . LEU A 1 198 ? 3.565 -14.724 1.501 1.00 97.00 198 LEU A O 1
ATOM 1528 N N . GLY A 1 199 ? 2.897 -14.783 3.638 1.00 95.56 199 GLY A N 1
ATOM 1529 C CA . GLY A 1 199 ? 4.232 -14.582 4.211 1.00 95.56 199 GLY A CA 1
ATOM 1530 C C . GLY A 1 199 ? 4.809 -13.170 4.012 1.00 95.56 199 GLY A C 1
ATOM 1531 O O . GLY A 1 199 ? 6.014 -12.970 4.159 1.00 95.56 199 GLY A O 1
ATOM 1532 N N . ALA A 1 200 ? 3.979 -12.173 3.695 1.00 97.69 200 ALA A N 1
ATOM 1533 C CA . ALA A 1 200 ? 4.389 -10.799 3.408 1.00 97.69 200 ALA A CA 1
ATOM 1534 C C . ALA A 1 200 ? 4.722 -10.003 4.687 1.00 97.69 200 ALA A C 1
ATOM 1536 O O . ALA A 1 200 ? 3.989 -9.101 5.109 1.00 97.69 200 ALA A O 1
ATOM 1537 N N . ARG A 1 201 ? 5.850 -10.338 5.326 1.00 95.81 201 ARG A N 1
ATOM 1538 C CA . ARG A 1 201 ? 6.175 -9.934 6.708 1.00 95.81 201 ARG A CA 1
ATOM 1539 C C . ARG A 1 201 ? 6.224 -8.426 6.950 1.00 95.81 201 ARG A C 1
ATOM 1541 O O . ARG A 1 201 ? 5.752 -7.960 7.985 1.00 95.81 201 ARG A O 1
ATOM 1548 N N . LEU A 1 202 ? 6.765 -7.650 6.008 1.00 96.12 202 LEU A N 1
ATOM 1549 C CA . LEU A 1 202 ? 6.853 -6.191 6.156 1.00 96.12 202 LEU A CA 1
ATOM 1550 C C . LEU A 1 202 ? 5.469 -5.537 6.103 1.00 96.12 202 LEU A C 1
ATOM 1552 O O . LEU A 1 202 ? 5.169 -4.636 6.885 1.00 96.12 202 LEU A O 1
ATOM 1556 N N . TRP A 1 203 ? 4.585 -6.038 5.242 1.00 98.12 203 TRP A N 1
ATOM 1557 C CA . TRP A 1 203 ? 3.217 -5.542 5.131 1.00 98.12 203 TRP A CA 1
ATOM 1558 C C . TRP A 1 203 ? 2.350 -5.975 6.320 1.00 98.12 203 TRP A C 1
ATOM 1560 O O . TRP A 1 203 ? 1.615 -5.150 6.867 1.00 98.12 203 TRP A O 1
ATOM 1570 N N . ALA A 1 204 ? 2.517 -7.205 6.817 1.00 96.06 204 ALA A N 1
ATOM 1571 C CA . ALA A 1 204 ? 1.913 -7.644 8.078 1.00 96.06 204 ALA A CA 1
ATOM 1572 C C . ALA A 1 204 ? 2.367 -6.776 9.272 1.00 96.06 204 ALA A C 1
ATOM 1574 O O . ALA A 1 204 ? 1.556 -6.398 10.125 1.00 96.06 204 ALA A O 1
ATOM 1575 N N . ALA A 1 205 ? 3.644 -6.375 9.311 1.00 92.81 205 ALA A N 1
ATOM 1576 C CA . ALA A 1 205 ? 4.165 -5.467 10.332 1.00 92.81 205 ALA A CA 1
ATOM 1577 C C . ALA A 1 205 ? 3.531 -4.066 10.244 1.00 92.81 205 ALA A C 1
ATOM 1579 O O . ALA A 1 205 ? 3.148 -3.507 11.275 1.00 92.81 205 ALA A O 1
ATOM 1580 N N . LYS A 1 206 ? 3.336 -3.524 9.031 1.00 95.69 206 LYS A N 1
ATOM 1581 C CA . LYS A 1 206 ? 2.613 -2.254 8.814 1.00 95.69 206 LYS A CA 1
ATOM 1582 C C . LYS A 1 206 ? 1.174 -2.318 9.337 1.00 95.69 206 LYS A C 1
ATOM 1584 O O . LYS A 1 206 ? 0.756 -1.431 10.081 1.00 95.69 206 LYS A O 1
ATOM 1589 N N . VAL A 1 207 ? 0.435 -3.385 9.023 1.00 95.44 207 VAL A N 1
ATOM 1590 C CA . VAL A 1 207 ? -0.930 -3.595 9.543 1.00 95.44 207 VAL A CA 1
ATOM 1591 C C . VAL A 1 207 ? -0.931 -3.696 11.071 1.00 95.44 207 VAL A C 1
ATOM 1593 O O . VAL A 1 207 ? -1.749 -3.061 11.737 1.00 95.44 207 VAL A O 1
ATOM 1596 N N . THR A 1 208 ? 0.015 -4.442 11.644 1.00 90.38 208 THR A N 1
ATOM 1597 C CA . THR A 1 208 ? 0.173 -4.577 13.101 1.00 90.38 208 THR A CA 1
ATOM 1598 C C . THR A 1 208 ? 0.423 -3.225 13.776 1.00 90.38 208 THR A C 1
ATOM 1600 O O . THR A 1 208 ? -0.164 -2.933 14.824 1.00 90.38 208 THR A O 1
ATOM 1603 N N . ALA A 1 209 ? 1.250 -2.372 13.167 1.00 87.06 209 ALA A N 1
ATOM 1604 C CA . ALA A 1 209 ? 1.505 -1.021 13.654 1.00 87.06 209 ALA A CA 1
ATOM 1605 C C . ALA A 1 209 ? 0.244 -0.141 13.610 1.00 87.06 209 ALA A C 1
ATOM 1607 O O . ALA A 1 209 ? -0.012 0.611 14.550 1.00 87.06 209 ALA A O 1
ATOM 1608 N N . GLU A 1 210 ? -0.580 -0.260 12.567 1.00 91.25 210 GLU A N 1
ATOM 1609 C CA . GLU A 1 210 ? -1.866 0.442 12.474 1.00 91.25 210 GLU A CA 1
ATOM 1610 C C . GLU A 1 210 ? -2.896 -0.059 13.495 1.00 91.25 210 GLU A C 1
ATOM 1612 O O . GLU A 1 210 ? -3.558 0.750 14.150 1.00 91.25 210 GLU A O 1
ATOM 1617 N N . LEU A 1 211 ? -2.982 -1.373 13.722 1.00 87.38 211 LEU A N 1
ATOM 1618 C CA . LEU A 1 211 ? -3.832 -1.960 14.764 1.00 87.38 211 LEU A CA 1
ATOM 1619 C C . LEU A 1 211 ? -3.465 -1.433 16.158 1.00 87.38 211 LEU A C 1
ATOM 1621 O O . LEU A 1 211 ? -4.354 -1.095 16.944 1.00 87.38 211 LEU A O 1
ATOM 1625 N N . ALA A 1 212 ? -2.167 -1.290 16.449 1.00 82.44 212 ALA A N 1
ATOM 1626 C CA . ALA A 1 212 ? -1.682 -0.713 17.704 1.00 82.44 212 ALA A CA 1
ATOM 1627 C C . ALA A 1 212 ? -2.077 0.767 17.897 1.00 82.44 212 ALA A C 1
ATOM 1629 O O . ALA A 1 212 ? -2.059 1.258 19.024 1.00 82.44 212 ALA A O 1
ATOM 1630 N N . ARG A 1 213 ? -2.454 1.476 16.822 1.00 83.50 213 ARG A N 1
ATOM 1631 C CA . ARG A 1 213 ? -2.901 2.879 16.854 1.00 83.50 213 ARG A CA 1
ATOM 1632 C C . ARG A 1 213 ? -4.418 3.047 17.040 1.00 83.50 213 ARG A C 1
ATOM 1634 O O . ARG A 1 213 ? -4.844 4.155 17.352 1.00 83.50 213 ARG A O 1
ATOM 1641 N N . ILE A 1 214 ? -5.244 2.011 16.832 1.00 78.56 214 ILE A N 1
ATOM 1642 C CA . ILE A 1 214 ? -6.719 2.081 16.999 1.00 78.56 214 ILE A CA 1
ATOM 1643 C C . ILE A 1 214 ? -7.121 2.078 18.481 1.00 78.56 214 ILE A C 1
ATOM 1645 O O . ILE A 1 214 ? -8.090 2.723 18.867 1.00 78.56 214 ILE A O 1
ATOM 1649 N N . GLY A 1 215 ? -6.370 1.377 19.323 1.00 55.84 215 GLY A N 1
ATOM 1650 C CA . GLY A 1 215 ? -6.501 1.414 20.777 1.00 55.84 215 GLY A CA 1
ATOM 1651 C C . GLY A 1 215 ? -5.127 1.156 21.384 1.00 55.84 215 GLY A C 1
ATOM 1652 O O . GLY A 1 215 ? -4.396 0.292 20.912 1.00 55.84 215 GLY A O 1
ATOM 1653 N N . GLY A 1 216 ? -4.692 1.905 22.390 1.00 49.44 216 GLY A N 1
ATOM 1654 C CA . GLY A 1 216 ? -5.500 2.326 23.540 1.00 49.44 216 GLY A CA 1
ATOM 1655 C C . GLY A 1 216 ? -4.907 1.728 24.812 1.00 49.44 216 GLY A C 1
ATOM 1656 O O . GLY A 1 216 ? -5.612 1.212 25.664 1.00 49.44 216 GLY A O 1
ATOM 1657 N N . TRP A 1 217 ? -3.582 1.739 24.899 1.00 45.06 217 TRP A N 1
ATOM 1658 C CA . TRP A 1 217 ? -2.865 1.532 26.139 1.00 45.06 217 TRP A CA 1
ATOM 1659 C C . TRP A 1 217 ? -2.632 2.932 26.709 1.00 45.06 217 TRP A C 1
ATOM 1661 O O . TRP A 1 217 ? -1.897 3.707 26.090 1.00 45.06 217 TRP A O 1
ATOM 1671 N N . PRO A 1 218 ? -3.250 3.317 27.835 1.00 48.06 218 PRO A N 1
ATOM 1672 C CA . PRO A 1 218 ? -2.828 4.520 28.536 1.00 48.06 218 PRO A CA 1
ATOM 1673 C C . PRO A 1 218 ? -1.333 4.392 28.854 1.00 48.06 218 PRO A C 1
ATOM 1675 O O . PRO A 1 218 ? -0.862 3.289 29.133 1.00 48.06 218 PRO A O 1
ATOM 1678 N N . ALA A 1 219 ? -0.573 5.491 28.825 1.00 48.62 219 ALA A N 1
ATOM 1679 C CA . ALA A 1 219 ? 0.884 5.482 29.037 1.00 48.62 219 ALA A CA 1
ATOM 1680 C C . ALA A 1 219 ? 1.337 4.694 30.294 1.00 48.62 219 ALA A C 1
ATOM 1682 O O . ALA A 1 219 ? 2.454 4.179 30.345 1.00 48.62 219 ALA A O 1
ATOM 1683 N N . ALA A 1 220 ? 0.445 4.524 31.276 1.00 49.41 220 ALA A N 1
ATOM 1684 C CA . ALA A 1 220 ? 0.631 3.711 32.475 1.00 49.41 220 ALA A CA 1
ATOM 1685 C C . ALA A 1 220 ? 0.898 2.212 32.221 1.00 49.41 220 ALA A C 1
ATOM 1687 O O . ALA A 1 220 ? 1.402 1.532 33.114 1.00 49.41 220 ALA A O 1
ATOM 1688 N N . THR A 1 221 ? 0.646 1.669 31.027 1.00 52.31 221 THR A N 1
ATOM 1689 C CA . THR A 1 221 ? 0.922 0.248 30.735 1.00 52.31 221 THR A CA 1
ATOM 1690 C C . THR A 1 221 ? 2.298 -0.018 30.146 1.00 52.31 221 THR A C 1
ATOM 1692 O O . THR A 1 221 ? 2.659 -1.178 29.939 1.00 52.31 221 THR A O 1
ATOM 1695 N N . GLY A 1 222 ? 3.126 1.024 30.006 1.00 57.25 222 GLY A N 1
ATOM 1696 C CA . GLY A 1 222 ? 4.579 0.861 29.936 1.00 57.25 222 GLY A CA 1
ATOM 1697 C C . GLY A 1 222 ? 5.148 0.112 31.154 1.00 57.25 222 GLY A C 1
ATOM 1698 O O . GLY A 1 222 ? 6.224 -0.470 31.066 1.00 57.25 222 GLY A O 1
ATOM 1699 N N . SER A 1 223 ? 4.397 0.053 32.263 1.00 70.06 223 SER A N 1
ATOM 1700 C CA . SER A 1 223 ? 4.705 -0.759 33.448 1.00 70.06 223 SER A CA 1
ATOM 1701 C C . SER A 1 223 ? 4.409 -2.262 33.292 1.00 70.06 223 SER A C 1
ATOM 1703 O O . SER A 1 223 ? 4.847 -3.064 34.124 1.00 70.06 223 SER A O 1
ATOM 1705 N N . LEU A 1 224 ? 3.668 -2.672 32.251 1.00 82.19 224 LEU A N 1
ATOM 1706 C CA . LEU A 1 224 ? 3.336 -4.075 32.020 1.00 82.19 224 LEU A CA 1
ATOM 1707 C C . LEU A 1 224 ? 4.439 -4.792 31.239 1.00 82.19 224 LEU A C 1
ATOM 1709 O O . LEU A 1 224 ? 4.851 -4.400 30.138 1.00 82.19 224 LEU A O 1
ATOM 1713 N N . THR A 1 225 ? 4.846 -5.934 31.778 1.00 85.31 225 THR A N 1
ATOM 1714 C CA . THR A 1 225 ? 5.729 -6.884 31.101 1.00 85.31 225 THR A CA 1
ATOM 1715 C C . THR A 1 225 ? 5.088 -7.418 29.815 1.00 85.31 225 THR A C 1
ATOM 1717 O O . THR A 1 225 ? 3.882 -7.306 29.585 1.00 85.31 225 THR A O 1
ATOM 1720 N N . VAL A 1 226 ? 5.901 -8.027 28.948 1.00 77.06 226 VAL A N 1
ATOM 1721 C CA . VAL A 1 226 ? 5.428 -8.624 27.686 1.00 77.06 226 VAL A CA 1
ATOM 1722 C C . VAL A 1 226 ? 4.339 -9.677 27.935 1.00 77.06 226 VAL A C 1
ATOM 1724 O O . VAL A 1 226 ? 3.320 -9.685 27.244 1.00 77.06 226 VAL A O 1
ATOM 1727 N N . THR A 1 227 ? 4.514 -10.525 28.952 1.00 83.38 227 THR A N 1
ATOM 1728 C CA . THR A 1 227 ? 3.542 -11.565 29.325 1.00 83.38 227 THR A CA 1
ATOM 1729 C C . THR A 1 227 ? 2.244 -10.964 29.860 1.00 83.38 227 THR A C 1
ATOM 1731 O O . THR A 1 227 ? 1.162 -11.370 29.444 1.00 83.38 227 THR A O 1
ATOM 1734 N N . GLU A 1 228 ? 2.329 -9.941 30.712 1.00 90.12 228 GLU A N 1
ATOM 1735 C CA . GLU A 1 228 ? 1.151 -9.241 31.237 1.00 90.12 228 GLU A CA 1
ATOM 1736 C C . GLU A 1 228 ? 0.353 -8.547 30.131 1.00 90.12 228 GLU A C 1
ATOM 1738 O O . GLU A 1 228 ? -0.875 -8.596 30.141 1.00 90.12 228 GLU A O 1
ATOM 1743 N N . ARG A 1 229 ? 1.029 -7.968 29.130 1.00 85.94 229 ARG A N 1
ATOM 1744 C CA . ARG A 1 229 ? 0.354 -7.387 27.961 1.00 85.94 229 ARG A CA 1
ATOM 1745 C C . ARG A 1 229 ? -0.412 -8.428 27.151 1.00 85.94 229 ARG A C 1
ATOM 1747 O O . ARG A 1 229 ? -1.530 -8.150 26.723 1.00 85.94 229 ARG A O 1
ATOM 1754 N N . ARG A 1 230 ? 0.163 -9.620 26.958 1.00 84.19 230 ARG A N 1
ATOM 1755 C CA . ARG A 1 230 ? -0.509 -10.733 26.265 1.00 84.19 230 ARG A CA 1
ATOM 1756 C C . ARG A 1 230 ? -1.735 -11.221 27.037 1.00 84.19 230 ARG A C 1
ATOM 1758 O O . ARG A 1 230 ? -2.802 -11.338 26.443 1.00 84.19 230 ARG A O 1
ATOM 1765 N N . VAL A 1 231 ? -1.606 -11.425 28.352 1.00 91.62 231 VAL A N 1
ATOM 1766 C CA . VAL A 1 231 ? -2.729 -11.808 29.229 1.00 91.62 231 VAL A CA 1
ATOM 1767 C C . VAL A 1 231 ? -3.841 -10.756 29.185 1.00 91.62 231 VAL A C 1
ATOM 1769 O O . VAL A 1 231 ? -4.999 -11.097 28.963 1.00 91.62 231 VAL A O 1
ATOM 1772 N N . ALA A 1 232 ? -3.495 -9.478 29.352 1.00 88.81 232 ALA A N 1
ATOM 1773 C CA . ALA A 1 232 ? -4.460 -8.383 29.364 1.00 88.81 232 ALA A CA 1
ATOM 1774 C C . ALA A 1 232 ? -5.227 -8.257 28.038 1.00 88.81 232 ALA A C 1
ATOM 1776 O O . ALA A 1 232 ? -6.435 -8.035 28.063 1.00 88.81 232 ALA A O 1
ATOM 1777 N N . ARG A 1 233 ? -4.546 -8.440 26.896 1.00 83.25 233 ARG A N 1
ATOM 1778 C CA . ARG A 1 233 ? -5.168 -8.400 25.565 1.00 83.25 233 ARG A CA 1
ATOM 1779 C C . ARG A 1 233 ? -6.178 -9.529 25.380 1.00 83.25 233 ARG A C 1
ATOM 1781 O O . ARG A 1 233 ? -7.335 -9.245 25.111 1.00 83.25 233 ARG A O 1
ATOM 1788 N N . LEU A 1 234 ? -5.782 -10.780 25.625 1.00 82.94 234 LEU A N 1
ATOM 1789 C CA . LEU A 1 234 ? -6.693 -11.923 25.477 1.00 82.94 234 LEU A CA 1
ATOM 1790 C C . LEU A 1 234 ? -7.934 -11.788 26.374 1.00 82.94 234 LEU A C 1
ATOM 1792 O O . LEU A 1 234 ? -9.047 -12.119 25.969 1.00 82.94 234 LEU A O 1
ATOM 1796 N N . VAL A 1 235 ? -7.754 -11.249 27.581 1.00 87.81 235 VAL A N 1
ATOM 1797 C CA . VAL A 1 235 ? -8.856 -10.950 28.500 1.00 87.81 235 VAL A CA 1
ATOM 1798 C C . VAL A 1 235 ? -9.761 -9.827 27.987 1.00 87.81 235 VAL A C 1
ATOM 1800 O O . VAL A 1 235 ? -10.982 -9.969 28.063 1.00 87.81 235 VAL A O 1
ATOM 1803 N N . ALA A 1 236 ? -9.200 -8.744 27.447 1.00 82.12 236 ALA A N 1
ATOM 1804 C CA . ALA A 1 236 ? -9.979 -7.674 26.821 1.00 82.12 236 ALA A CA 1
ATOM 1805 C C . ALA A 1 236 ? -10.762 -8.168 25.593 1.00 82.12 236 ALA A C 1
ATOM 1807 O O . ALA A 1 236 ? -11.889 -7.736 25.375 1.00 82.12 236 ALA A O 1
ATOM 1808 N N . ASP A 1 237 ? -10.210 -9.138 24.864 1.00 75.94 237 ASP A N 1
ATOM 1809 C CA . ASP A 1 237 ? -10.847 -9.798 23.719 1.00 75.94 237 ASP A CA 1
ATOM 1810 C C . ASP A 1 237 ? -11.915 -10.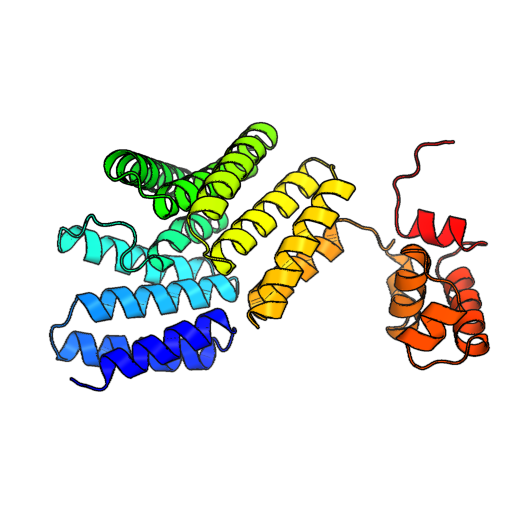836 24.134 1.00 75.94 237 ASP A C 1
ATOM 1812 O O . ASP A 1 237 ? -12.465 -11.536 23.290 1.00 75.94 237 ASP A O 1
ATOM 1816 N N . GLY A 1 238 ? -12.221 -10.963 25.431 1.00 81.88 238 GLY A N 1
ATOM 1817 C CA . GLY A 1 238 ? -13.315 -11.804 25.928 1.00 81.88 238 GLY A CA 1
ATOM 1818 C C . GLY A 1 238 ? -12.921 -13.204 26.415 1.00 81.88 238 GLY A C 1
ATOM 1819 O O . GLY A 1 238 ? -13.764 -13.883 26.992 1.00 81.88 238 GLY A O 1
ATOM 1820 N N . HIS A 1 239 ? -11.651 -13.611 26.323 1.00 87.06 239 HIS A N 1
ATOM 1821 C CA . HIS A 1 239 ? -11.218 -14.964 26.708 1.00 87.06 239 HIS A CA 1
ATOM 1822 C C . HIS A 1 239 ? -11.237 -15.186 28.225 1.00 87.06 239 HIS A C 1
ATOM 1824 O O . HIS A 1 239 ? -10.720 -14.374 29.001 1.00 87.06 239 HIS A O 1
ATOM 1830 N N . THR A 1 240 ? -11.783 -16.310 28.670 1.00 92.94 240 THR A N 1
ATOM 1831 C CA . THR A 1 240 ? -11.763 -16.768 30.064 1.00 92.94 240 THR A CA 1
ATOM 1832 C C . THR A 1 240 ? -10.341 -17.089 30.531 1.00 92.94 240 THR A C 1
ATOM 1834 O O . THR A 1 240 ? -9.449 -17.371 29.736 1.00 92.94 240 THR A O 1
ATOM 1837 N N . ASN A 1 241 ? -10.106 -17.123 31.846 1.00 94.06 241 ASN A N 1
ATOM 1838 C CA . ASN A 1 241 ? -8.782 -17.470 32.383 1.00 94.06 241 ASN A CA 1
ATOM 1839 C C . ASN A 1 241 ? -8.299 -18.859 31.940 1.00 94.06 241 ASN A C 1
ATOM 1841 O O . ASN A 1 241 ? -7.094 -19.091 31.909 1.00 94.06 241 ASN A O 1
ATOM 1845 N N . ARG A 1 242 ? -9.228 -19.774 31.629 1.00 93.44 242 ARG A N 1
ATOM 1846 C CA . ARG A 1 242 ? -8.917 -21.104 31.102 1.00 93.44 242 ARG A CA 1
ATOM 1847 C C . ARG A 1 242 ? -8.420 -21.027 29.665 1.00 93.44 242 ARG A C 1
ATOM 1849 O O . ARG A 1 242 ? -7.335 -21.511 29.393 1.00 93.44 242 ARG A O 1
ATOM 1856 N N . GLU A 1 243 ? -9.141 -20.332 28.797 1.00 85.62 243 GLU A N 1
ATOM 1857 C CA . GLU A 1 243 ? -8.722 -20.146 27.403 1.00 85.62 243 GLU A CA 1
ATOM 1858 C C . GLU A 1 243 ? -7.398 -19.380 27.311 1.00 85.62 243 GLU A C 1
ATOM 1860 O O . GLU A 1 243 ? -6.519 -19.749 26.545 1.00 85.62 243 GLU A O 1
ATOM 1865 N N . VAL A 1 244 ? -7.203 -18.354 28.145 1.00 91.94 244 VAL A N 1
ATOM 1866 C CA . VAL A 1 244 ? -5.928 -17.620 28.219 1.00 91.94 244 VAL A CA 1
ATOM 1867 C C . VAL A 1 244 ? -4.787 -18.525 28.686 1.00 91.94 244 VAL A C 1
ATOM 1869 O O . VAL A 1 244 ? -3.673 -18.422 28.175 1.00 91.94 244 VAL A O 1
ATOM 1872 N N . ALA A 1 245 ? -5.047 -19.389 29.668 1.00 93.69 245 ALA A N 1
ATOM 1873 C CA . ALA A 1 245 ? -4.074 -20.356 30.163 1.00 93.69 245 ALA A CA 1
ATOM 1874 C C . ALA A 1 245 ? -3.666 -21.335 29.056 1.00 93.69 245 ALA A C 1
ATOM 1876 O O . ALA A 1 245 ? -2.472 -21.521 28.828 1.00 93.69 245 ALA A O 1
ATOM 1877 N N . ASP A 1 246 ? -4.642 -21.862 28.319 1.00 91.38 246 ASP A N 1
ATOM 1878 C CA . ASP A 1 246 ? -4.413 -22.782 27.207 1.00 91.38 246 ASP A CA 1
ATOM 1879 C C . ASP A 1 246 ? -3.631 -22.098 26.069 1.00 91.38 246 ASP A C 1
ATOM 1881 O O . ASP A 1 246 ? -2.631 -22.632 25.594 1.00 91.38 246 ASP A O 1
ATOM 1885 N N . LEU A 1 247 ? -4.011 -20.871 25.691 1.00 85.00 247 LEU A N 1
ATOM 1886 C CA . LEU A 1 247 ? -3.364 -20.101 24.619 1.00 85.00 247 LEU A CA 1
ATOM 1887 C C . LEU A 1 247 ? -1.930 -19.667 24.945 1.00 85.00 247 LEU A C 1
ATOM 1889 O O . LEU A 1 247 ? -1.107 -19.519 24.043 1.00 85.00 247 LEU A O 1
ATOM 1893 N N . LEU A 1 248 ? -1.628 -19.413 26.221 1.00 91.12 248 LEU A N 1
ATOM 1894 C CA . LEU A 1 248 ? -0.307 -18.952 26.658 1.00 91.12 248 LEU A CA 1
ATOM 1895 C C . LEU A 1 248 ? 0.552 -20.060 27.273 1.00 91.12 248 LEU A C 1
ATOM 1897 O O . LEU A 1 248 ? 1.660 -19.768 27.722 1.00 91.12 248 LEU A O 1
ATOM 1901 N N . PHE A 1 249 ? 0.064 -21.304 27.294 1.00 91.56 249 PHE A N 1
ATOM 1902 C CA . PHE A 1 249 ? 0.714 -22.437 27.959 1.00 91.56 249 PHE A CA 1
ATOM 1903 C C . PHE A 1 249 ? 1.041 -22.145 29.435 1.00 91.56 249 PHE A C 1
ATOM 1905 O O . PHE A 1 249 ? 2.119 -22.457 29.943 1.00 91.56 249 PHE A O 1
ATOM 1912 N N . LEU A 1 250 ? 0.100 -21.508 30.134 1.00 92.75 250 LEU A N 1
ATOM 1913 C CA . LEU A 1 250 ? 0.192 -21.150 31.548 1.00 92.75 250 LEU A CA 1
ATOM 1914 C C . LEU A 1 250 ? -0.842 -21.928 32.363 1.00 92.75 250 LEU A C 1
ATOM 1916 O O . LEU A 1 250 ? -1.799 -22.472 31.832 1.00 92.75 250 LEU A O 1
ATOM 1920 N N . SER A 1 251 ? -0.696 -21.942 33.689 1.00 96.25 251 SER A N 1
ATOM 1921 C CA . SER A 1 251 ? -1.788 -22.403 34.551 1.00 96.25 251 SER A CA 1
ATOM 1922 C C . SER A 1 251 ? -2.849 -21.306 34.709 1.00 96.25 251 SER A C 1
ATOM 1924 O O . SER A 1 251 ? -2.526 -20.115 34.736 1.00 96.25 251 SER A O 1
ATOM 1926 N N . THR A 1 252 ? -4.113 -21.683 34.920 1.00 96.25 252 THR A N 1
ATOM 1927 C CA . THR A 1 252 ? -5.195 -20.732 35.250 1.00 96.25 252 THR A CA 1
ATOM 1928 C C . THR A 1 252 ? -4.875 -19.888 36.486 1.00 96.25 252 THR A C 1
ATOM 1930 O O . THR A 1 252 ? -5.218 -18.706 36.546 1.00 96.25 252 THR A O 1
ATOM 1933 N N . LYS A 1 253 ? -4.152 -20.467 37.454 1.00 95.38 253 LYS A N 1
ATOM 1934 C CA . LYS A 1 253 ? -3.645 -19.772 38.644 1.00 95.38 253 LYS A CA 1
ATOM 1935 C C . LYS A 1 253 ? -2.605 -18.705 38.286 1.00 95.38 253 LYS A C 1
ATOM 1937 O O . LYS A 1 253 ? -2.633 -17.618 38.855 1.00 95.38 253 LYS A O 1
ATOM 1942 N N . THR A 1 254 ? -1.723 -18.987 37.330 1.00 94.56 254 THR A N 1
ATOM 1943 C CA . THR A 1 254 ? -0.726 -18.029 36.826 1.00 94.56 254 THR A CA 1
ATOM 1944 C C . THR A 1 254 ? -1.400 -16.870 36.095 1.00 94.56 254 THR A C 1
ATOM 1946 O O . THR A 1 254 ? -1.053 -15.716 36.327 1.00 94.56 254 THR A O 1
ATOM 1949 N N . VAL A 1 255 ? -2.418 -17.155 35.276 1.00 94.88 255 VAL A N 1
ATOM 1950 C CA . VAL A 1 255 ? -3.226 -16.117 34.614 1.00 94.88 255 VAL A CA 1
ATOM 1951 C C . VAL A 1 255 ? -3.920 -15.222 35.642 1.00 94.88 255 VAL A C 1
ATOM 1953 O O . VAL A 1 255 ? -3.852 -14.000 35.530 1.00 94.88 255 VAL A O 1
ATOM 1956 N N . ALA A 1 256 ? -4.527 -15.805 36.681 1.00 94.19 256 ALA A N 1
ATOM 1957 C CA . ALA A 1 256 ? -5.148 -15.039 37.760 1.00 94.19 256 ALA A CA 1
ATOM 1958 C C . ALA A 1 256 ? -4.135 -14.145 38.499 1.00 94.19 256 ALA A C 1
ATOM 1960 O O . ALA A 1 256 ? -4.423 -12.980 38.761 1.00 94.19 256 ALA A O 1
ATOM 1961 N N . ALA A 1 257 ? -2.930 -14.653 38.780 1.00 94.00 257 ALA A N 1
ATOM 1962 C CA . ALA A 1 257 ? -1.863 -13.870 39.403 1.00 94.00 257 ALA A CA 1
ATOM 1963 C C . ALA A 1 257 ? -1.401 -12.700 38.515 1.00 94.00 257 ALA A C 1
ATOM 1965 O O . ALA A 1 257 ? -1.236 -11.581 39.008 1.00 94.00 257 ALA A O 1
ATOM 1966 N N . HIS A 1 258 ? -1.250 -12.930 37.206 1.00 94.19 258 HIS A N 1
ATOM 1967 C CA . HIS A 1 258 ? -0.967 -11.857 36.255 1.00 94.19 258 HIS A CA 1
ATOM 1968 C C . HIS A 1 258 ? -2.079 -10.813 36.241 1.00 94.19 258 HIS A C 1
ATOM 1970 O O . HIS A 1 258 ? -1.767 -9.630 36.287 1.00 94.19 258 HIS A O 1
ATOM 1976 N N . LEU A 1 259 ? -3.354 -11.214 36.244 1.00 93.88 259 LEU A N 1
ATOM 1977 C CA . LEU A 1 259 ? -4.474 -10.271 36.274 1.00 93.88 259 LEU A CA 1
ATOM 1978 C C . LEU A 1 259 ? -4.476 -9.403 37.529 1.00 93.88 259 LEU A C 1
ATOM 1980 O O . LEU A 1 259 ? -4.636 -8.193 37.408 1.00 93.88 259 LEU A O 1
ATOM 1984 N N . THR A 1 260 ? -4.200 -9.972 38.703 1.00 93.06 260 THR A N 1
ATOM 1985 C CA . THR A 1 260 ? -4.037 -9.186 39.935 1.00 93.06 260 THR A CA 1
ATOM 1986 C C . THR A 1 260 ? -2.921 -8.147 39.802 1.00 93.06 260 THR A C 1
ATOM 1988 O O . THR A 1 260 ? -3.104 -6.992 40.183 1.00 93.06 260 THR A O 1
ATOM 1991 N N . SER A 1 261 ? -1.772 -8.528 39.228 1.00 89.50 261 SER A N 1
ATOM 1992 C CA . SER A 1 261 ? -0.662 -7.591 39.007 1.00 89.50 261 SER A CA 1
ATOM 1993 C C . SER A 1 261 ? -1.008 -6.515 37.974 1.00 89.50 261 SER A C 1
ATOM 1995 O O . SER A 1 261 ? -0.728 -5.339 38.194 1.00 89.50 261 SER A O 1
ATOM 1997 N N . ILE A 1 262 ? -1.673 -6.900 36.882 1.00 91.19 262 ILE A N 1
ATOM 1998 C CA . ILE A 1 262 ? -2.141 -5.993 35.831 1.00 91.19 262 ILE A CA 1
ATOM 1999 C C . ILE A 1 262 ? -3.094 -4.960 36.429 1.00 91.19 262 ILE A C 1
ATOM 2001 O O . ILE A 1 262 ? -2.858 -3.769 36.260 1.00 91.19 262 ILE A O 1
ATOM 2005 N N . TYR A 1 263 ? -4.116 -5.397 37.169 1.00 90.31 263 TYR A N 1
ATOM 2006 C CA . TYR A 1 263 ? -5.097 -4.527 37.821 1.00 90.31 263 TYR A CA 1
ATOM 2007 C C . TYR A 1 263 ? -4.429 -3.478 38.712 1.00 90.31 263 TYR A C 1
ATOM 2009 O O . TYR A 1 263 ? -4.709 -2.287 38.574 1.00 90.31 263 TYR A O 1
ATOM 2017 N N . ALA A 1 264 ? -3.472 -3.899 39.543 1.00 86.00 264 ALA A N 1
ATOM 2018 C CA . ALA A 1 264 ? -2.714 -2.994 40.403 1.00 86.00 264 ALA A CA 1
ATOM 2019 C C . ALA A 1 264 ? -1.865 -1.986 39.609 1.00 86.00 264 ALA A C 1
ATOM 2021 O O . ALA A 1 264 ? -1.841 -0.805 39.946 1.00 86.00 264 ALA A O 1
ATOM 2022 N N . LYS A 1 265 ? -1.185 -2.434 38.547 1.00 82.94 265 LYS A N 1
ATOM 2023 C CA . LYS A 1 265 ? -0.297 -1.589 37.731 1.00 82.94 265 LYS A CA 1
ATOM 2024 C C . LYS A 1 265 ? -1.046 -0.549 36.903 1.00 82.94 265 LYS A C 1
ATOM 2026 O O . LYS A 1 265 ? -0.539 0.550 36.707 1.00 82.94 265 LYS A O 1
ATOM 2031 N N . VAL A 1 266 ? -2.232 -0.897 36.408 1.00 80.81 266 VAL A N 1
ATOM 2032 C CA . VAL A 1 266 ? -3.012 -0.026 35.514 1.00 80.81 266 VAL A CA 1
ATOM 2033 C C . VAL A 1 266 ? -4.135 0.730 36.231 1.00 80.81 266 VAL A C 1
ATOM 2035 O O . VAL A 1 266 ? -4.751 1.607 35.632 1.00 80.81 266 VAL A O 1
ATOM 2038 N N . GLY A 1 267 ? -4.371 0.434 37.514 1.00 81.06 267 GLY A N 1
ATOM 2039 C CA . GLY A 1 267 ? -5.307 1.164 38.372 1.00 81.06 267 GLY A CA 1
ATOM 2040 C C . GLY A 1 267 ? -6.780 0.793 38.183 1.00 81.06 267 GLY A C 1
ATOM 2041 O O . GLY A 1 267 ? -7.646 1.618 38.459 1.00 81.06 267 GLY A O 1
ATOM 2042 N N . VAL A 1 268 ? -7.075 -0.427 37.727 1.00 85.69 268 VAL A N 1
ATOM 2043 C CA . VAL A 1 268 ? -8.448 -0.936 37.531 1.00 85.69 268 VAL A CA 1
ATOM 2044 C C . VAL A 1 268 ? -8.777 -2.027 38.546 1.00 85.69 268 VAL A C 1
ATOM 2046 O O . VAL A 1 268 ? -7.883 -2.667 39.092 1.00 85.69 268 VAL A O 1
ATOM 2049 N N . ARG A 1 269 ? -10.064 -2.256 38.809 1.00 86.38 269 ARG A N 1
ATOM 2050 C CA . ARG A 1 269 ? -10.543 -3.173 39.858 1.00 86.38 269 ARG A CA 1
ATOM 2051 C C . ARG A 1 269 ? -11.240 -4.412 39.323 1.00 86.38 269 ARG A C 1
ATOM 2053 O O . ARG A 1 269 ? -11.486 -5.348 40.080 1.00 86.38 269 ARG A O 1
ATOM 2060 N N . SER A 1 270 ? -11.582 -4.429 38.040 1.00 86.94 270 SER A N 1
ATOM 2061 C CA . SER A 1 270 ? -12.329 -5.533 37.449 1.00 86.94 270 SER A CA 1
ATOM 2062 C C . SER A 1 270 ? -11.882 -5.846 36.031 1.00 86.94 270 SER A C 1
ATOM 2064 O O . SER A 1 270 ? -11.259 -5.041 35.342 1.00 86.94 270 SER A O 1
ATOM 2066 N N . ARG A 1 271 ? -12.252 -7.041 35.573 1.00 88.50 271 ARG A N 1
ATOM 2067 C CA . ARG A 1 271 ? -12.095 -7.463 34.182 1.00 88.50 271 ARG A CA 1
ATOM 2068 C C . ARG A 1 271 ? -12.810 -6.521 33.213 1.00 88.50 271 ARG A C 1
ATOM 2070 O O . ARG A 1 271 ? -12.256 -6.198 32.166 1.00 88.50 271 ARG A O 1
ATOM 2077 N N . THR A 1 272 ? -14.019 -6.089 33.560 1.00 85.31 272 THR A N 1
ATOM 2078 C CA . THR A 1 272 ? -14.805 -5.153 32.749 1.00 85.31 272 THR A CA 1
ATOM 2079 C C . THR A 1 272 ? -14.124 -3.792 32.689 1.00 85.31 272 THR A C 1
ATOM 2081 O O . THR A 1 272 ? -13.969 -3.241 31.605 1.00 85.31 272 THR A O 1
ATOM 2084 N N . GLU A 1 273 ? -13.625 -3.287 33.820 1.00 82.19 273 GLU A N 1
ATOM 2085 C CA . GLU A 1 273 ? -12.831 -2.054 33.849 1.00 82.19 273 GLU A CA 1
ATOM 2086 C C . GLU A 1 273 ? -11.524 -2.193 33.071 1.00 82.19 273 GLU A C 1
ATOM 2088 O O . GLU A 1 273 ? -11.183 -1.277 32.341 1.00 82.19 273 GLU A O 1
ATOM 2093 N N . LEU A 1 274 ? -10.822 -3.329 33.150 1.00 84.44 274 LEU A N 1
ATOM 2094 C CA . LEU A 1 274 ? -9.643 -3.589 32.319 1.00 84.44 274 LEU A CA 1
ATOM 2095 C C . LEU A 1 274 ? -10.006 -3.575 30.828 1.00 84.44 274 LEU A C 1
ATOM 2097 O O . LEU A 1 274 ? -9.280 -3.000 30.025 1.00 84.44 274 LEU A O 1
ATOM 2101 N N . SER A 1 275 ? -11.140 -4.169 30.460 1.00 83.19 275 SER A N 1
ATOM 2102 C CA . SER A 1 275 ? -11.610 -4.204 29.070 1.00 83.19 275 SER A CA 1
ATOM 2103 C C . SER A 1 275 ? -11.949 -2.797 28.566 1.00 83.19 275 SER A C 1
ATOM 2105 O O . SER A 1 275 ? -11.512 -2.429 27.480 1.00 83.19 275 SER A O 1
ATOM 2107 N N . ARG A 1 276 ? -12.630 -1.980 29.383 1.00 77.94 276 ARG A N 1
ATOM 2108 C CA . ARG A 1 276 ? -12.915 -0.555 29.115 1.00 77.94 276 ARG A CA 1
ATOM 2109 C C . ARG A 1 276 ? -11.654 0.306 29.086 1.00 77.94 276 ARG A C 1
ATOM 2111 O O . ARG A 1 276 ? -11.510 1.183 28.249 1.00 77.94 276 ARG A O 1
ATOM 2118 N N . TYR A 1 277 ? -10.709 0.038 29.977 1.00 75.00 277 TYR A N 1
ATOM 2119 C CA . TYR A 1 277 ? -9.434 0.744 30.052 1.00 75.00 277 TYR A CA 1
ATOM 2120 C C . TYR A 1 277 ? -8.574 0.503 28.805 1.00 75.00 277 TYR A C 1
ATOM 2122 O O . TYR A 1 277 ? -7.884 1.409 28.345 1.00 75.00 277 TYR A O 1
ATOM 2130 N N . LEU A 1 278 ? -8.642 -0.706 28.238 1.00 73.12 278 LEU A N 1
ATOM 2131 C CA . LEU A 1 278 ? -7.961 -1.084 26.994 1.00 73.12 278 LEU A CA 1
ATOM 2132 C C . LEU A 1 278 ? -8.780 -0.770 25.730 1.00 73.12 278 LEU A C 1
ATOM 2134 O O . LEU A 1 278 ? -8.230 -0.725 24.628 1.00 73.12 278 LEU A O 1
ATOM 2138 N N . SER A 1 279 ? -10.080 -0.524 25.893 1.00 64.44 279 SER A N 1
ATOM 2139 C CA . SER A 1 279 ? -11.027 -0.134 24.846 1.00 64.44 279 SER A CA 1
ATOM 2140 C C . SER A 1 279 ? -11.775 1.129 25.282 1.00 64.44 279 SER A C 1
ATOM 2142 O O . SER A 1 279 ? -12.927 1.025 25.699 1.00 64.44 279 SER A O 1
ATOM 2144 N N . PRO A 1 280 ? -11.145 2.318 25.225 1.00 51.81 280 PRO A N 1
ATOM 2145 C CA . PRO A 1 280 ? -11.722 3.553 25.755 1.00 51.81 280 PRO A CA 1
ATOM 2146 C C . PRO A 1 280 ? -12.843 4.128 24.864 1.00 51.81 280 PRO A C 1
ATOM 2148 O O . PRO A 1 280 ? -12.758 5.282 24.471 1.00 51.81 280 PRO A O 1
ATOM 2151 N N . ASP A 1 281 ? -13.862 3.327 24.535 1.00 47.59 281 ASP A N 1
ATOM 2152 C CA . ASP A 1 281 ? -15.142 3.730 23.931 1.00 47.59 281 ASP A CA 1
ATOM 2153 C C . ASP A 1 281 ? -16.282 2.859 24.504 1.00 47.59 281 ASP A C 1
ATOM 2155 O O . ASP A 1 281 ? -16.811 1.981 23.824 1.00 47.59 281 ASP A O 1
ATOM 2159 N N . ASP A 1 282 ? -16.673 3.106 25.754 1.00 35.59 282 ASP A N 1
ATOM 2160 C CA . ASP A 1 282 ? -17.984 2.686 26.271 1.00 35.59 282 ASP A CA 1
ATOM 2161 C C . ASP A 1 282 ? -18.738 3.948 26.728 1.00 35.59 282 ASP A C 1
ATOM 2163 O O . ASP A 1 282 ? -18.654 4.310 27.904 1.00 35.59 282 ASP A O 1
ATOM 2167 N N . PRO A 1 283 ? -19.389 4.705 25.819 1.00 39.31 283 PRO A N 1
ATOM 2168 C CA . PRO A 1 283 ? -20.313 5.760 26.197 1.00 39.31 283 PRO A CA 1
ATOM 2169 C C . PRO A 1 283 ? -21.688 5.128 26.441 1.00 39.31 283 PRO A C 1
ATOM 2171 O O . PRO A 1 283 ? -22.608 5.310 25.657 1.00 39.31 283 PRO A O 1
ATOM 2174 N N . ASP A 1 284 ? -21.791 4.354 27.517 1.00 35.09 284 ASP A N 1
ATOM 2175 C CA . ASP A 1 284 ? -23.055 4.078 28.204 1.00 35.09 284 ASP A CA 1
ATOM 2176 C C . ASP A 1 284 ? -22.784 4.114 29.717 1.00 35.09 284 ASP A C 1
ATOM 2178 O O . ASP A 1 284 ? -22.762 3.119 30.446 1.00 35.09 284 ASP A O 1
ATOM 2182 N N . THR A 1 285 ? -22.445 5.323 30.172 1.00 34.50 285 THR A N 1
ATOM 2183 C CA . THR A 1 285 ? -22.857 5.913 31.456 1.00 34.50 285 THR A CA 1
ATOM 2184 C C . THR A 1 285 ? -22.940 7.423 31.296 1.00 34.50 285 THR A C 1
ATOM 2186 O O . THR A 1 285 ? -22.031 7.989 30.646 1.00 34.50 285 THR A O 1
#

Mean predicted aligned error: 10.46 Å

Solvent-accessible surface area (backbone atoms only — not comparable to full-atom values): 14287 Å² total; per-residue (Å²): 122,86,59,45,66,55,27,42,54,50,14,49,51,26,31,54,41,46,43,40,71,58,13,42,53,29,15,51,52,21,29,60,53,19,59,78,67,70,37,66,68,48,32,32,44,18,26,13,42,42,11,45,28,27,44,58,77,68,35,33,69,59,11,35,62,27,11,54,50,25,53,50,54,36,54,77,70,68,60,77,70,69,73,66,61,50,54,33,62,52,34,30,58,21,28,47,73,72,62,42,43,68,65,23,46,53,51,18,50,58,31,31,56,51,12,64,74,69,70,42,40,64,36,38,18,53,15,24,40,34,42,15,52,46,31,42,75,74,64,38,46,68,62,14,49,58,27,34,57,52,16,51,60,26,32,74,75,62,77,48,63,69,64,42,26,53,45,29,39,54,44,16,52,45,28,40,75,68,66,39,44,67,63,12,50,58,35,27,51,56,18,30,54,49,24,58,77,67,45,16,50,44,60,29,49,53,37,51,55,52,54,57,68,65,47,44,73,58,81,60,49,78,76,50,50,74,66,47,49,54,53,52,47,45,44,52,73,67,45,49,54,60,56,48,8,65,76,67,77,47,50,46,68,54,44,52,52,43,49,57,51,48,27,67,64,64,73,38,91,45,71,67,51,46,27,41,57,48,40,84,77,74,91,84,122